Protein AF-A0A4Y2I357-F1 (afdb_monomer_lite)

Structure (mmCIF, N/CA/C/O backbone):
data_AF-A0A4Y2I357-F1
#
_entry.id   AF-A0A4Y2I357-F1
#
loop_
_atom_site.group_PDB
_atom_site.id
_atom_site.type_symbol
_atom_site.label_atom_id
_atom_site.label_alt_id
_atom_site.label_comp_id
_atom_site.label_asym_id
_atom_site.label_entity_id
_atom_site.label_seq_id
_atom_site.pdbx_PDB_ins_code
_atom_site.Cartn_x
_atom_site.Cartn_y
_atom_site.Cartn_z
_atom_site.occupancy
_atom_site.B_iso_or_equiv
_atom_site.auth_seq_id
_atom_site.auth_comp_id
_atom_site.auth_asym_id
_atom_site.auth_atom_id
_atom_site.pdbx_PDB_model_num
ATOM 1 N N . MET A 1 1 ? -18.311 -17.618 21.924 1.00 57.41 1 MET A N 1
ATOM 2 C CA . MET A 1 1 ? -17.123 -17.067 21.234 1.00 57.41 1 MET A CA 1
ATOM 3 C C . MET A 1 1 ? -17.109 -17.427 19.743 1.00 57.41 1 MET A C 1
ATOM 5 O O . MET A 1 1 ? -16.719 -16.584 18.948 1.00 57.41 1 MET A O 1
ATOM 9 N N . ASP A 1 2 ? -17.597 -18.611 19.345 1.00 74.75 2 ASP A N 1
ATOM 10 C CA . ASP A 1 2 ? -17.546 -19.073 17.941 1.00 74.75 2 ASP A CA 1
ATOM 11 C C . ASP A 1 2 ? -18.510 -18.366 16.975 1.00 74.75 2 ASP A C 1
ATOM 13 O O . ASP A 1 2 ? -18.175 -18.173 15.811 1.00 74.75 2 ASP A O 1
ATOM 17 N N . VAL A 1 3 ? -19.682 -17.925 17.447 1.00 81.50 3 VAL A N 1
ATOM 18 C CA . VAL A 1 3 ? -20.711 -17.308 16.584 1.00 81.50 3 VAL A CA 1
ATOM 19 C C . VAL A 1 3 ? -20.264 -15.951 16.032 1.00 81.50 3 VAL A C 1
ATOM 21 O O . VAL A 1 3 ? -20.471 -15.677 14.857 1.00 81.50 3 VAL A O 1
ATOM 24 N N . LEU A 1 4 ? -19.591 -15.128 16.841 1.00 76.50 4 LEU A N 1
ATOM 25 C CA . LEU A 1 4 ? -19.090 -13.827 16.391 1.00 76.50 4 LEU A CA 1
ATOM 26 C C . LEU A 1 4 ? -17.912 -13.973 15.423 1.00 76.50 4 LEU A C 1
ATOM 28 O O . LEU A 1 4 ? -17.895 -13.325 14.386 1.00 76.50 4 LEU A O 1
ATOM 32 N N . LYS A 1 5 ? -16.960 -14.870 15.715 1.00 75.50 5 LYS A N 1
ATOM 33 C CA . LYS A 1 5 ? -15.867 -15.184 14.779 1.00 75.50 5 LYS A CA 1
ATOM 34 C C . LYS A 1 5 ? -16.411 -15.690 13.444 1.00 75.50 5 LYS A C 1
ATOM 36 O O . LYS A 1 5 ? -15.883 -15.341 12.396 1.00 75.50 5 LYS A O 1
ATOM 41 N N . CYS A 1 6 ? -17.480 -16.484 13.488 1.00 82.88 6 CYS A N 1
ATOM 42 C CA . CYS A 1 6 ? -18.196 -16.908 12.294 1.00 82.88 6 CYS A CA 1
ATOM 43 C C . CYS A 1 6 ? -18.822 -15.710 11.564 1.00 82.88 6 CYS A C 1
ATOM 45 O O . CYS A 1 6 ? -18.625 -15.581 10.363 1.00 82.88 6 CYS A O 1
ATOM 47 N N . ALA A 1 7 ? -19.511 -14.810 12.271 1.00 84.56 7 ALA A N 1
ATOM 48 C CA . ALA A 1 7 ? -20.112 -13.618 11.674 1.00 84.56 7 ALA A CA 1
ATOM 49 C C . ALA A 1 7 ? -19.071 -12.720 10.985 1.00 84.56 7 ALA A C 1
ATOM 51 O O . ALA A 1 7 ? -19.265 -12.362 9.830 1.00 84.56 7 ALA A O 1
ATOM 52 N N . VAL A 1 8 ? -17.938 -12.447 11.642 1.00 79.44 8 VAL A N 1
ATOM 53 C CA . VAL A 1 8 ? -16.832 -11.658 11.068 1.00 79.44 8 VAL A CA 1
ATOM 54 C C . VAL A 1 8 ? -16.238 -12.338 9.840 1.00 79.44 8 VAL A C 1
ATOM 56 O O . VAL A 1 8 ? -16.107 -11.709 8.799 1.00 79.44 8 VAL A O 1
ATOM 59 N N . LYS A 1 9 ? -15.947 -13.642 9.921 1.00 78.88 9 LYS A N 1
ATOM 60 C CA . LYS A 1 9 ? -15.378 -14.407 8.802 1.00 78.88 9 LYS A CA 1
ATOM 61 C C . LYS A 1 9 ? -16.285 -14.453 7.563 1.00 78.88 9 LYS A C 1
ATOM 63 O O . LYS A 1 9 ? -15.795 -14.727 6.474 1.00 78.88 9 LYS A O 1
ATOM 68 N N . ASN A 1 10 ? -17.590 -14.261 7.738 1.00 83.56 10 ASN A N 1
ATOM 69 C CA . ASN A 1 10 ? -18.573 -14.291 6.655 1.00 83.56 10 ASN A CA 1
ATOM 70 C C . ASN A 1 10 ? -19.114 -12.891 6.303 1.00 83.56 10 ASN A C 1
ATOM 72 O O . ASN A 1 10 ? -20.152 -12.820 5.654 1.00 83.56 10 ASN A O 1
ATOM 76 N N . GLY A 1 11 ? -18.491 -11.798 6.766 1.00 81.75 11 GLY A N 1
ATOM 77 C CA . GLY A 1 11 ? -18.932 -10.440 6.415 1.00 81.75 11 GLY A CA 1
ATOM 78 C C . GLY A 1 11 ? -20.306 -10.040 6.977 1.00 81.75 11 GLY A C 1
ATOM 79 O O . GLY A 1 11 ? -20.988 -9.187 6.430 1.00 81.75 11 GLY A O 1
ATOM 80 N N . LEU A 1 12 ? -20.780 -10.645 8.072 1.00 88.44 12 LEU A N 1
ATOM 81 C CA . LEU A 1 12 ? -22.138 -10.401 8.585 1.00 88.44 12 LEU A CA 1
ATOM 82 C C . LEU A 1 12 ? -22.202 -9.204 9.553 1.00 88.44 12 LEU A C 1
ATOM 84 O O . LEU A 1 12 ? -22.361 -9.394 10.763 1.00 88.44 12 LEU A O 1
ATOM 88 N N . LEU A 1 13 ? -22.121 -7.973 9.036 1.00 86.62 13 LEU A N 1
ATOM 89 C CA . LEU A 1 13 ? -22.053 -6.740 9.841 1.00 86.62 13 LEU A CA 1
ATOM 90 C C . LEU A 1 13 ? -23.193 -6.599 10.862 1.00 86.62 13 LEU A C 1
ATOM 92 O O . LEU A 1 13 ? -22.951 -6.351 12.043 1.00 86.62 13 LEU A O 1
ATOM 96 N N . GLU A 1 14 ? -24.442 -6.795 10.443 1.00 89.31 14 GLU A N 1
ATOM 97 C CA . GLU A 1 14 ? -25.597 -6.650 11.341 1.00 89.31 14 GLU A CA 1
ATOM 98 C C . GLU A 1 14 ? -25.600 -7.698 12.462 1.00 89.31 14 GLU A C 1
ATOM 100 O O . GLU A 1 14 ? -25.970 -7.408 13.603 1.00 89.31 14 GLU A O 1
ATOM 105 N N . ALA A 1 15 ? -25.107 -8.908 12.177 1.00 89.50 15 ALA A N 1
ATOM 106 C CA . ALA A 1 15 ? -24.927 -9.928 13.202 1.00 89.50 15 ALA A CA 1
ATOM 107 C C . ALA A 1 15 ? -23.822 -9.530 14.191 1.00 89.50 15 ALA A C 1
ATOM 109 O O . ALA A 1 15 ? -23.984 -9.732 15.393 1.00 89.50 15 ALA A O 1
ATOM 110 N N . VAL A 1 16 ? -22.728 -8.929 13.710 1.00 87.56 16 VAL A N 1
ATOM 111 C CA . VAL A 1 16 ? -21.645 -8.407 14.559 1.00 87.56 16 VAL A CA 1
ATOM 112 C C . VAL A 1 16 ? -22.162 -7.308 15.494 1.00 87.56 16 VAL A C 1
ATOM 114 O O . VAL A 1 16 ? -21.942 -7.400 16.703 1.00 87.56 16 VAL A O 1
ATOM 117 N N . LYS A 1 17 ? -22.910 -6.326 14.973 1.00 89.38 17 LYS A N 1
ATOM 118 C CA . LYS A 1 17 ? -23.535 -5.250 15.766 1.00 89.38 17 LYS A CA 1
ATOM 119 C C . LYS A 1 17 ? -24.453 -5.800 16.854 1.00 89.38 17 LYS A C 1
ATOM 121 O O . LYS A 1 17 ? -24.318 -5.446 18.027 1.00 89.38 17 LYS A O 1
ATOM 126 N N . TYR A 1 18 ? -25.363 -6.700 16.478 1.00 89.94 18 TYR A N 1
ATOM 127 C CA . TYR A 1 18 ? -26.273 -7.340 17.423 1.00 89.94 18 TYR A CA 1
ATOM 128 C C . TYR A 1 18 ? -25.516 -8.087 18.526 1.00 89.94 18 TYR A C 1
ATOM 130 O O . TYR A 1 18 ? -25.785 -7.881 19.708 1.00 89.94 18 TYR A O 1
ATOM 138 N N . LEU A 1 19 ? -24.542 -8.923 18.149 1.00 87.31 19 LEU A N 1
ATOM 139 C CA . LEU A 1 19 ? -23.777 -9.732 19.093 1.00 87.31 19 LEU A CA 1
ATOM 140 C C . LEU A 1 19 ? -22.975 -8.869 20.072 1.00 87.31 19 LEU A C 1
ATOM 142 O O . LEU A 1 19 ? -23.002 -9.165 21.262 1.00 87.31 19 LEU A O 1
ATOM 146 N N . LEU A 1 20 ? -22.327 -7.794 19.609 1.00 84.06 20 LEU A N 1
ATOM 147 C CA . LEU A 1 20 ? -21.596 -6.875 20.490 1.00 84.06 20 LEU A CA 1
ATOM 148 C C . LEU A 1 20 ? -22.527 -6.122 21.455 1.00 84.06 20 LEU A C 1
ATOM 150 O O . LEU A 1 20 ? -22.149 -5.885 22.601 1.00 84.06 20 LEU A O 1
ATOM 154 N N . THR A 1 21 ? -23.761 -5.819 21.037 1.00 86.19 21 THR A N 1
ATOM 155 C CA . THR A 1 21 ? -24.761 -5.127 21.873 1.00 86.19 21 THR A CA 1
ATOM 156 C C . THR A 1 21 ? -25.278 -5.997 23.025 1.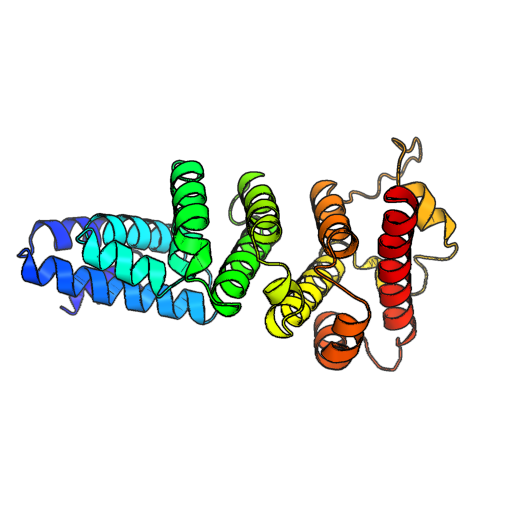00 86.19 21 THR A C 1
ATOM 158 O O . THR A 1 21 ? -25.597 -5.487 24.096 1.00 86.19 21 THR A O 1
ATOM 161 N N . VAL A 1 22 ? -25.388 -7.314 22.821 1.00 87.69 22 VAL A N 1
ATOM 162 C CA . VAL A 1 22 ? -25.966 -8.241 23.818 1.00 87.69 22 VAL A CA 1
ATOM 163 C C . VAL A 1 22 ? -24.924 -8.914 24.720 1.00 87.69 22 VAL A C 1
ATOM 165 O O . VAL A 1 22 ? -25.288 -9.679 25.615 1.00 87.69 22 VAL A O 1
ATOM 168 N N . THR A 1 23 ? -23.632 -8.663 24.497 1.00 84.38 23 THR A N 1
ATOM 169 C CA . THR A 1 23 ? -22.530 -9.213 25.305 1.00 84.38 23 THR A CA 1
ATOM 170 C C . THR A 1 23 ? -22.122 -8.302 26.462 1.00 84.38 23 THR A C 1
ATOM 172 O O . THR A 1 23 ? -22.345 -7.098 26.427 1.00 84.38 23 THR A O 1
ATOM 175 N N . THR A 1 24 ? -21.495 -8.871 27.500 1.00 84.25 24 THR A N 1
ATOM 176 C CA . THR A 1 24 ? -20.915 -8.080 28.599 1.00 84.25 24 THR A CA 1
ATOM 177 C C . THR A 1 24 ? -19.681 -7.302 28.143 1.00 84.25 24 THR A C 1
ATOM 179 O O . THR A 1 24 ? -19.003 -7.726 27.211 1.00 84.25 24 THR A O 1
ATOM 182 N N . GLU A 1 25 ? -19.340 -6.219 28.843 1.00 80.62 25 GLU A N 1
ATOM 183 C CA . GLU A 1 25 ? -18.217 -5.336 28.490 1.00 80.62 25 GLU A CA 1
ATOM 184 C C . GLU A 1 25 ? -16.871 -6.078 28.367 1.00 80.62 25 GLU A C 1
ATOM 186 O O . GLU A 1 25 ? -16.195 -5.992 27.345 1.00 80.62 25 GLU A O 1
ATOM 191 N N . ASP A 1 26 ? -16.520 -6.917 29.348 1.00 78.31 26 ASP A N 1
ATOM 192 C CA . ASP A 1 26 ? -15.294 -7.734 29.293 1.00 78.31 26 ASP A CA 1
ATOM 193 C C . ASP A 1 26 ? -15.278 -8.683 28.087 1.00 78.31 26 ASP A C 1
ATOM 195 O O . ASP A 1 26 ? -14.238 -8.961 27.480 1.00 78.31 26 ASP A O 1
ATOM 199 N N . THR A 1 27 ? -16.450 -9.203 27.731 1.00 79.19 27 THR A N 1
ATOM 200 C CA . THR A 1 27 ? -16.609 -10.093 26.585 1.00 79.19 27 THR A CA 1
ATOM 201 C C . THR A 1 27 ? -16.453 -9.307 25.287 1.00 79.19 27 THR A C 1
ATOM 203 O O . THR A 1 27 ? -15.763 -9.772 24.384 1.00 79.19 27 THR A O 1
ATOM 206 N N . LYS A 1 28 ? -17.034 -8.107 25.224 1.00 78.69 28 LYS A N 1
ATOM 207 C CA . LYS A 1 28 ? -16.984 -7.179 24.096 1.00 78.69 28 LYS A CA 1
ATOM 208 C C . LYS A 1 28 ? -15.546 -6.790 23.756 1.00 78.69 28 LYS A C 1
ATOM 210 O O . LYS A 1 28 ? -15.151 -6.931 22.604 1.00 78.69 28 LYS A O 1
ATOM 215 N N . ILE A 1 29 ? -14.736 -6.428 24.754 1.00 76.81 29 ILE A N 1
ATOM 216 C CA . ILE A 1 29 ? -13.318 -6.072 24.566 1.00 76.81 29 ILE A CA 1
ATOM 217 C C . ILE A 1 29 ? -12.527 -7.256 23.993 1.00 76.81 29 ILE A C 1
ATOM 219 O O . ILE A 1 29 ? -11.873 -7.133 22.959 1.00 76.81 29 ILE A O 1
ATOM 223 N N . ASN A 1 30 ? -12.619 -8.431 24.624 1.00 77.56 30 ASN A N 1
ATOM 224 C CA . ASN A 1 30 ? -11.895 -9.624 24.168 1.00 77.56 30 ASN A CA 1
ATOM 225 C C . ASN A 1 30 ? -12.331 -10.072 22.765 1.00 77.56 30 ASN A C 1
ATOM 227 O O . ASN A 1 30 ? -11.528 -10.556 21.963 1.00 77.56 30 ASN A O 1
ATOM 231 N N . MET A 1 31 ? -13.621 -9.926 22.474 1.00 76.94 31 MET A N 1
ATOM 232 C CA . MET A 1 31 ? -14.194 -10.224 21.172 1.00 76.94 31 MET A CA 1
ATOM 233 C C . MET A 1 31 ? -13.701 -9.257 20.106 1.00 76.94 31 MET A C 1
ATOM 235 O O . MET A 1 31 ? -13.255 -9.718 19.056 1.00 76.94 31 MET A O 1
ATOM 239 N N . ALA A 1 32 ? -13.736 -7.957 20.388 1.00 76.44 32 ALA A N 1
ATOM 240 C CA . ALA A 1 32 ? -13.276 -6.933 19.472 1.00 76.44 32 ALA A CA 1
ATOM 241 C C . ALA A 1 32 ? -11.807 -7.163 19.101 1.00 76.44 32 ALA A C 1
ATOM 243 O O . ALA A 1 32 ? -11.491 -7.262 17.915 1.00 76.44 32 ALA A O 1
ATOM 244 N N . SER A 1 33 ? -10.935 -7.381 20.095 1.00 77.94 33 SER A N 1
ATOM 245 C CA . SER A 1 33 ? -9.507 -7.643 19.863 1.00 77.94 33 SER A CA 1
ATOM 246 C C . SER A 1 33 ? -9.289 -8.867 18.977 1.00 77.94 33 SER A C 1
ATOM 248 O O . SER A 1 33 ? -8.563 -8.804 17.991 1.00 77.94 33 SER A O 1
ATOM 250 N N . SER A 1 34 ? -9.985 -9.975 19.255 1.00 78.69 34 SER A N 1
ATOM 251 C CA . SER A 1 34 ? -9.824 -11.195 18.459 1.00 78.69 34 SER A CA 1
ATOM 252 C C . SER A 1 34 ? -10.350 -11.077 17.024 1.00 78.69 34 SER A C 1
ATOM 254 O O . SER A 1 34 ? -9.884 -11.833 16.167 1.00 78.69 34 SER A O 1
ATOM 256 N N . CYS A 1 35 ? -11.356 -10.237 16.771 1.00 78.38 35 CYS A N 1
ATOM 257 C CA . CYS A 1 35 ? -11.883 -10.008 15.424 1.00 78.38 35 CYS A CA 1
ATOM 258 C C . CYS A 1 35 ? -10.927 -9.125 14.622 1.00 78.38 35 CYS A C 1
ATOM 260 O O . CYS A 1 35 ? -10.600 -9.449 13.482 1.00 78.38 35 CYS A O 1
ATOM 262 N N . ILE A 1 36 ? -10.415 -8.077 15.265 1.00 77.69 36 ILE A N 1
ATOM 263 C CA . ILE A 1 36 ? -9.400 -7.192 14.708 1.00 77.69 36 ILE A CA 1
ATOM 264 C C . ILE A 1 36 ? -8.129 -7.960 14.343 1.00 77.69 36 ILE A C 1
ATOM 266 O O . ILE A 1 36 ? -7.687 -7.857 13.206 1.00 77.69 36 ILE A O 1
ATOM 270 N N . ASP A 1 37 ? -7.612 -8.829 15.215 1.00 77.12 37 ASP A N 1
ATOM 271 C CA . ASP A 1 37 ? -6.430 -9.652 14.911 1.00 77.12 37 ASP A CA 1
ATOM 272 C C . ASP A 1 37 ? -6.601 -10.524 13.652 1.00 77.12 37 ASP A C 1
ATOM 274 O O . ASP A 1 37 ? -5.644 -10.756 12.910 1.00 77.12 37 ASP A O 1
ATOM 278 N N . GLN A 1 38 ? -7.812 -11.029 13.387 1.00 76.19 38 GLN A N 1
ATOM 279 C CA . GLN A 1 38 ? -8.078 -11.847 12.197 1.00 76.19 38 GLN A CA 1
ATOM 280 C C . GLN A 1 38 ? -8.082 -11.015 10.918 1.00 76.19 38 GLN A C 1
ATOM 282 O O . GLN A 1 38 ? -7.462 -11.413 9.932 1.00 76.19 38 GLN A O 1
ATOM 287 N N . LEU A 1 39 ? -8.760 -9.868 10.943 1.00 74.62 39 LEU A N 1
ATOM 288 C CA . LEU A 1 39 ? -8.818 -8.942 9.811 1.00 74.62 39 LEU A CA 1
ATOM 289 C C . LEU A 1 39 ? -7.426 -8.372 9.516 1.00 74.62 39 LEU A C 1
ATOM 291 O O . LEU A 1 39 ? -6.992 -8.317 8.369 1.00 74.62 39 LEU A O 1
ATOM 295 N N . LEU A 1 40 ? -6.668 -8.067 10.566 1.00 72.25 40 LEU A N 1
ATOM 296 C CA . LEU A 1 40 ? -5.279 -7.646 10.476 1.00 72.25 40 LEU A CA 1
ATOM 297 C C . LEU A 1 40 ? -4.367 -8.699 9.877 1.00 72.25 40 LEU A C 1
ATOM 299 O O . LEU A 1 40 ? -3.520 -8.363 9.056 1.00 72.25 40 LEU A O 1
ATOM 303 N N . ARG A 1 41 ? -4.532 -9.970 10.255 1.00 74.69 41 ARG A N 1
ATOM 304 C CA . ARG A 1 41 ? -3.750 -11.051 9.657 1.00 74.69 41 ARG A CA 1
ATOM 305 C C . ARG A 1 41 ? -3.957 -11.107 8.143 1.00 74.69 41 ARG A C 1
ATOM 307 O O . ARG A 1 41 ? -2.960 -11.168 7.433 1.00 74.69 41 ARG A O 1
ATOM 314 N N . LYS A 1 42 ? -5.205 -11.022 7.665 1.00 70.94 42 LYS A N 1
ATOM 315 C CA . LYS A 1 42 ? -5.508 -10.973 6.223 1.00 70.94 42 LYS A CA 1
ATOM 316 C C . LYS A 1 42 ? -4.774 -9.819 5.533 1.00 70.94 42 LYS A C 1
ATOM 318 O O . LYS A 1 42 ? -4.076 -10.025 4.545 1.00 70.94 42 LYS A O 1
ATOM 323 N N . LEU A 1 43 ? -4.848 -8.620 6.109 1.00 67.69 43 LEU A N 1
ATOM 324 C CA . LEU A 1 43 ? -4.178 -7.441 5.556 1.00 67.69 43 LEU A CA 1
ATOM 325 C C . LEU A 1 43 ? -2.647 -7.561 5.581 1.00 67.69 43 LEU A C 1
ATOM 327 O O . LEU A 1 43 ? -1.978 -7.187 4.622 1.00 67.69 43 LEU A O 1
ATOM 331 N N . CYS A 1 44 ? -2.071 -8.104 6.657 1.00 63.16 44 CYS A N 1
ATOM 332 C CA . CYS A 1 44 ? -0.633 -8.366 6.753 1.00 63.16 44 CYS A CA 1
ATOM 333 C C . CYS A 1 44 ? -0.159 -9.431 5.753 1.00 63.16 44 CYS A C 1
ATOM 335 O O . CYS A 1 44 ? 1.002 -9.406 5.345 1.00 63.16 44 CYS A O 1
ATOM 337 N N . GLU A 1 45 ? -1.036 -10.352 5.357 1.00 66.56 45 GLU A N 1
ATOM 338 C CA . GLU A 1 45 ? -0.796 -11.346 4.304 1.00 66.56 45 GLU A CA 1
ATOM 339 C C . GLU A 1 45 ? -0.983 -10.761 2.888 1.00 66.56 45 GLU A C 1
ATOM 341 O O . GLU A 1 45 ? -0.694 -11.434 1.899 1.00 66.56 45 GLU A O 1
ATOM 346 N N . GLY A 1 46 ? -1.369 -9.483 2.784 1.00 55.28 46 GLY A N 1
ATOM 347 C CA . GLY A 1 46 ? -1.542 -8.759 1.525 1.00 55.28 46 GLY A CA 1
ATOM 348 C C . GLY A 1 46 ? -2.909 -8.965 0.870 1.00 55.28 46 GLY A C 1
ATOM 349 O O . GLY A 1 46 ? -3.067 -8.634 -0.305 1.00 55.28 46 GLY A O 1
ATOM 350 N N . GLU A 1 47 ? -3.882 -9.518 1.598 1.00 65.12 47 GLU A N 1
ATOM 351 C CA . GLU A 1 47 ? -5.263 -9.652 1.131 1.00 65.12 47 GLU A CA 1
ATOM 352 C C . GLU A 1 47 ? -6.031 -8.335 1.310 1.00 65.12 47 GLU A C 1
ATOM 354 O O . GLU A 1 47 ? -5.859 -7.632 2.307 1.00 65.12 47 GLU A O 1
ATOM 359 N N . PHE A 1 48 ? -6.910 -8.013 0.357 1.00 66.50 48 PHE A N 1
ATOM 360 C CA . PHE A 1 48 ? -7.893 -6.940 0.521 1.00 66.50 48 PHE A CA 1
ATOM 361 C C . PHE A 1 48 ? -9.115 -7.482 1.252 1.00 66.50 48 PHE A C 1
ATOM 363 O O . PHE A 1 48 ? -9.563 -8.594 0.972 1.00 66.50 48 PHE A O 1
ATOM 370 N N . LEU A 1 49 ? -9.654 -6.682 2.167 1.00 70.75 49 LEU A N 1
ATOM 371 C CA . LEU A 1 49 ? -10.925 -6.971 2.816 1.00 70.75 49 LEU A CA 1
ATOM 372 C C . LEU A 1 49 ? -12.079 -6.597 1.884 1.00 70.75 49 LEU A C 1
ATOM 374 O O . LEU A 1 49 ? -12.020 -5.570 1.198 1.00 70.75 49 LEU A O 1
ATOM 378 N N . GLU A 1 50 ? -13.124 -7.421 1.876 1.00 73.38 50 GLU A N 1
ATOM 379 C CA . GLU A 1 50 ? -14.389 -7.090 1.211 1.00 73.38 50 GLU A CA 1
ATOM 380 C C . GLU A 1 50 ? -15.066 -5.887 1.900 1.00 73.38 50 GLU A C 1
ATOM 382 O O . GLU A 1 50 ? -14.742 -5.559 3.040 1.00 73.38 50 GLU A O 1
ATOM 387 N N . GLU A 1 51 ? -15.995 -5.200 1.225 1.00 72.50 51 GLU A N 1
ATOM 388 C CA . GLU A 1 51 ? -16.683 -4.003 1.756 1.00 72.50 51 GLU A CA 1
ATOM 389 C C . GLU A 1 51 ? -17.277 -4.255 3.154 1.00 72.50 51 GLU A C 1
ATOM 391 O O . GLU A 1 51 ? -16.918 -3.570 4.109 1.00 72.50 51 GLU A O 1
ATOM 396 N N . ASP A 1 52 ? -18.042 -5.338 3.314 1.00 76.00 52 ASP A N 1
ATOM 397 C CA . ASP A 1 52 ? -18.619 -5.729 4.605 1.00 76.00 52 ASP A CA 1
ATOM 398 C C . ASP A 1 52 ? -17.552 -6.034 5.677 1.00 76.00 52 ASP A C 1
ATOM 400 O O . ASP A 1 52 ? -17.755 -5.789 6.868 1.00 76.00 52 ASP A O 1
ATOM 404 N N . GLU A 1 53 ? -16.395 -6.574 5.283 1.00 77.38 53 GLU A N 1
ATOM 405 C CA . GLU A 1 53 ? -15.283 -6.839 6.201 1.00 77.38 53 GLU A CA 1
ATOM 406 C C . GLU A 1 53 ? -14.587 -5.541 6.637 1.00 77.38 53 GLU A C 1
ATOM 408 O O . GLU A 1 53 ? -14.172 -5.436 7.796 1.00 77.38 53 GLU A O 1
ATOM 413 N N . ASN A 1 54 ? -14.494 -4.544 5.748 1.00 74.38 54 ASN A N 1
ATOM 414 C CA . ASN A 1 54 ? -14.012 -3.204 6.087 1.00 74.38 54 ASN A CA 1
ATOM 415 C C . ASN A 1 54 ? -14.957 -2.525 7.089 1.00 74.38 54 ASN A C 1
ATOM 417 O O . ASN A 1 54 ? -14.493 -2.021 8.115 1.00 74.38 54 ASN A O 1
ATOM 421 N N . ASP A 1 55 ? -16.270 -2.593 6.856 1.00 77.69 55 ASP A N 1
ATOM 422 C CA . ASP A 1 55 ? -17.293 -2.028 7.744 1.00 77.69 55 ASP A CA 1
ATOM 423 C C . ASP A 1 55 ? -17.275 -2.680 9.127 1.00 77.69 55 ASP A C 1
ATOM 425 O O . ASP A 1 55 ? -17.374 -2.007 10.159 1.00 77.69 55 ASP A O 1
ATOM 429 N N . ILE A 1 56 ? -17.107 -4.005 9.168 1.00 81.25 56 ILE A N 1
ATOM 430 C CA . ILE A 1 56 ? -16.933 -4.752 10.414 1.00 81.25 56 ILE A CA 1
ATOM 431 C C . ILE A 1 56 ? -15.659 -4.308 11.121 1.00 81.25 56 ILE A C 1
ATOM 433 O O . ILE A 1 56 ? -15.692 -4.084 12.330 1.00 81.25 56 ILE A O 1
ATOM 437 N N . CYS A 1 57 ? -14.544 -4.175 10.401 1.00 78.12 57 CYS A N 1
ATOM 438 C CA . CYS A 1 57 ? -13.288 -3.749 11.000 1.00 78.12 57 CYS A CA 1
ATOM 439 C C . CYS A 1 57 ? -13.409 -2.355 11.621 1.00 78.12 57 CYS A C 1
ATOM 441 O O . CYS A 1 57 ? -12.972 -2.147 12.753 1.00 78.12 57 CYS A O 1
ATOM 443 N N . TYR A 1 58 ? -14.043 -1.428 10.900 1.00 77.69 58 TYR A N 1
ATOM 444 C CA . TYR A 1 58 ? -14.313 -0.075 11.365 1.00 77.69 58 TYR A CA 1
ATOM 445 C C . TYR A 1 58 ? -15.192 -0.096 12.618 1.00 77.69 58 TYR A C 1
ATOM 447 O O . TYR A 1 58 ? -14.805 0.435 13.658 1.00 77.69 58 TYR A O 1
ATOM 455 N N . PHE A 1 59 ? -16.345 -0.766 12.554 1.00 82.19 59 PHE A N 1
ATOM 456 C CA . PHE A 1 59 ? -17.267 -0.864 13.683 1.00 82.19 59 PHE A CA 1
ATOM 457 C C . PHE A 1 59 ? -16.582 -1.454 14.920 1.00 82.19 59 PHE A C 1
ATOM 459 O O . PHE A 1 59 ? -16.616 -0.863 15.994 1.00 82.19 59 PHE A O 1
ATOM 466 N N . VAL A 1 60 ? -15.904 -2.593 14.765 1.00 81.81 60 VAL A N 1
ATOM 467 C CA . VAL A 1 60 ? -15.245 -3.278 15.879 1.00 81.81 60 VAL A CA 1
ATOM 468 C C . VAL A 1 60 ? -14.129 -2.426 16.484 1.00 81.81 60 VAL A C 1
ATOM 470 O O . VAL A 1 60 ? -13.993 -2.421 17.705 1.00 81.81 60 VAL A O 1
ATOM 473 N N . PHE A 1 61 ? -13.356 -1.699 15.671 1.00 79.19 61 PHE A N 1
ATOM 474 C CA . PHE A 1 61 ? -12.305 -0.804 16.159 1.00 79.19 61 P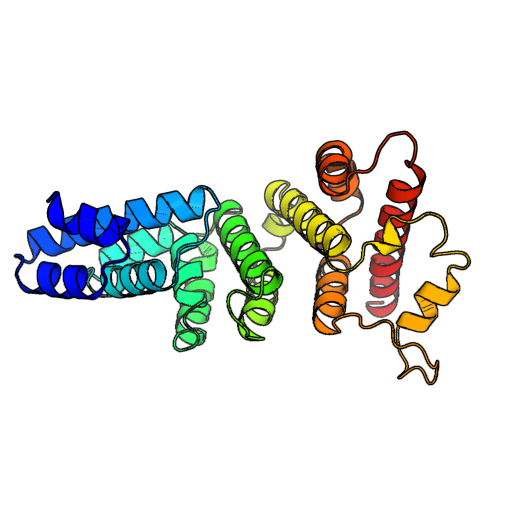HE A CA 1
ATOM 475 C C . PHE A 1 61 ? -12.875 0.296 17.064 1.00 79.19 61 PHE A C 1
ATOM 477 O O . PHE A 1 61 ? -12.378 0.489 18.170 1.00 79.19 61 PHE A O 1
ATOM 484 N N . PHE A 1 62 ? -13.955 0.965 16.653 1.00 79.06 62 PHE A N 1
ATOM 485 C CA . PHE A 1 62 ? -14.555 2.043 17.450 1.00 79.06 62 PHE A CA 1
ATOM 486 C C . PHE A 1 62 ? -15.299 1.562 18.702 1.00 79.06 62 PHE A C 1
ATOM 488 O O . PHE A 1 62 ? -15.478 2.334 19.639 1.00 79.06 62 PHE A O 1
ATOM 495 N N . GLU A 1 63 ? -15.682 0.287 18.759 1.00 81.56 63 GLU A N 1
ATOM 496 C CA . GLU A 1 63 ? -16.270 -0.326 19.954 1.00 81.56 63 GLU A CA 1
ATOM 497 C C . GLU A 1 63 ? -15.222 -0.739 21.010 1.00 81.56 63 GLU A C 1
ATOM 499 O O . GLU A 1 63 ? -15.590 -1.165 22.108 1.00 81.56 63 GLU A O 1
ATOM 504 N N . MET A 1 64 ? -13.923 -0.636 20.702 1.00 79.06 64 MET A N 1
ATOM 505 C CA . MET A 1 64 ? -12.827 -0.865 21.652 1.00 79.06 64 MET A CA 1
ATOM 506 C C . MET A 1 64 ? -12.586 0.343 22.560 1.00 79.06 64 MET A C 1
ATOM 508 O O . MET A 1 64 ? -12.934 1.470 22.226 1.00 79.06 64 MET A O 1
ATOM 512 N N . THR A 1 65 ? -11.899 0.121 23.683 1.00 80.25 65 THR A N 1
ATOM 513 C CA . THR A 1 65 ? -11.411 1.215 24.535 1.00 80.25 65 THR A CA 1
ATOM 514 C C . THR A 1 65 ? -10.275 1.983 23.860 1.00 80.25 65 THR A C 1
ATOM 516 O O . THR A 1 65 ? -9.488 1.390 23.121 1.00 80.25 65 THR A O 1
ATOM 519 N N . ASP A 1 66 ? -10.122 3.268 24.191 1.00 78.38 66 ASP A N 1
ATOM 520 C CA . ASP A 1 66 ? -9.067 4.143 23.650 1.00 78.38 66 ASP A CA 1
ATOM 521 C C . ASP A 1 66 ? -7.666 3.517 23.747 1.00 78.38 66 ASP A C 1
ATOM 523 O O . ASP A 1 66 ? -6.882 3.565 22.803 1.00 78.38 66 ASP A O 1
ATOM 527 N N . TYR A 1 67 ? -7.370 2.853 24.869 1.00 78.12 67 TYR A N 1
ATOM 528 C CA . TYR A 1 67 ? -6.099 2.158 25.078 1.00 78.12 67 TYR A CA 1
ATOM 529 C C . TYR A 1 67 ? -5.881 1.006 24.085 1.00 78.12 67 TYR A C 1
ATOM 531 O O . TYR A 1 67 ? -4.785 0.837 23.550 1.00 78.12 67 TYR A O 1
ATOM 539 N N . ILE A 1 68 ? -6.914 0.199 23.827 1.00 74.31 68 ILE A N 1
ATOM 540 C CA . ILE A 1 68 ? -6.819 -0.923 22.888 1.00 74.31 68 ILE A CA 1
ATOM 541 C C . ILE A 1 68 ? -6.784 -0.409 21.451 1.00 74.31 68 ILE A C 1
ATOM 543 O O . ILE A 1 68 ? -5.963 -0.891 20.676 1.00 74.31 68 ILE A O 1
ATOM 547 N N . GLN A 1 69 ? -7.592 0.600 21.111 1.00 75.50 69 GLN A N 1
ATOM 548 C CA . GLN A 1 69 ? -7.516 1.283 19.817 1.00 75.50 69 GLN A CA 1
ATOM 549 C C . GLN A 1 69 ? -6.105 1.808 19.561 1.00 75.50 69 GLN A C 1
ATOM 551 O O . GLN A 1 69 ? -5.538 1.587 18.493 1.00 75.50 69 GLN A O 1
ATOM 556 N N . GLU A 1 70 ? -5.499 2.451 20.561 1.00 72.50 70 GLU A N 1
ATOM 557 C CA . GLU A 1 70 ? -4.133 2.941 20.478 1.00 72.50 70 GLU A CA 1
ATOM 558 C C . GLU A 1 70 ? -3.138 1.805 20.233 1.00 72.50 70 GLU A C 1
ATOM 560 O O . GLU A 1 70 ? -2.300 1.926 19.337 1.00 72.50 70 GLU A O 1
ATOM 565 N N . LEU A 1 71 ? -3.237 0.713 20.992 1.00 70.50 71 LEU A N 1
ATOM 566 C CA . LEU A 1 71 ? -2.337 -0.433 20.895 1.00 70.50 71 LEU A CA 1
ATOM 567 C C . LEU A 1 71 ? -2.451 -1.122 19.533 1.00 70.50 71 LEU A C 1
ATOM 569 O O . LEU A 1 71 ? -1.436 -1.430 18.912 1.00 70.50 71 LEU A O 1
ATOM 573 N N . VAL A 1 72 ? -3.675 -1.306 19.049 1.00 69.00 72 VAL A N 1
ATOM 574 C CA . VAL A 1 72 ? -3.993 -1.883 17.743 1.00 69.00 72 VAL A CA 1
ATOM 575 C C . VAL A 1 72 ? -3.480 -0.990 16.613 1.00 69.00 72 VAL A C 1
ATOM 577 O O . VAL A 1 72 ? -2.774 -1.470 15.730 1.00 69.00 72 VAL A O 1
ATOM 580 N N . PHE A 1 73 ? -3.754 0.314 16.664 1.00 68.00 73 PHE A N 1
ATOM 581 C CA . PHE A 1 73 ? -3.279 1.269 15.662 1.00 68.00 73 PHE A CA 1
ATOM 582 C C . PHE A 1 73 ? -1.745 1.339 15.630 1.00 68.00 73 PHE A C 1
ATOM 584 O O . PHE A 1 73 ? -1.142 1.384 14.561 1.00 68.00 73 PHE A O 1
ATOM 591 N N . ASN A 1 74 ? -1.098 1.298 16.798 1.00 62.53 74 ASN A N 1
ATOM 592 C CA . ASN A 1 74 ? 0.362 1.304 16.908 1.00 62.53 74 ASN A CA 1
ATOM 593 C C . ASN A 1 74 ? 1.006 -0.015 16.471 1.00 62.53 74 ASN A C 1
ATOM 595 O O . ASN A 1 74 ? 2.149 -0.009 16.023 1.00 62.53 74 ASN A O 1
ATOM 599 N N . SER A 1 75 ? 0.304 -1.137 16.628 1.00 61.19 75 SER A N 1
ATOM 600 C CA . SER A 1 75 ? 0.827 -2.464 16.289 1.00 61.19 75 SER A CA 1
ATOM 601 C C . SER A 1 75 ? 0.560 -2.843 14.834 1.00 61.19 75 SER A C 1
ATOM 603 O O . SER A 1 75 ? 1.261 -3.696 14.291 1.00 61.19 75 SER A O 1
ATOM 605 N N . PHE A 1 76 ? -0.435 -2.220 14.194 1.00 63.44 76 PHE A N 1
ATOM 606 C CA . PHE A 1 76 ? -0.889 -2.616 12.872 1.00 63.44 76 PHE A CA 1
ATOM 607 C C . PHE A 1 76 ? -1.222 -1.425 11.971 1.00 63.44 76 PHE A C 1
ATOM 609 O O . PHE A 1 76 ? -2.335 -0.900 11.937 1.00 63.44 76 PHE A O 1
ATOM 616 N N . SER A 1 77 ? -0.260 -1.088 11.119 1.00 57.41 77 SER A N 1
ATOM 617 C CA . SER A 1 77 ? -0.388 -0.109 10.033 1.00 57.41 77 SER A CA 1
ATOM 618 C C . SER A 1 77 ? -1.532 -0.396 9.050 1.00 57.41 77 SER A C 1
ATOM 620 O O . SER A 1 77 ? -2.015 0.512 8.380 1.00 57.41 77 SER A O 1
ATOM 622 N N . ALA A 1 78 ? -2.002 -1.640 8.982 1.00 56.25 78 ALA A N 1
ATOM 623 C CA . ALA A 1 78 ? -3.138 -2.037 8.163 1.00 56.25 78 ALA A CA 1
ATOM 624 C C . ALA A 1 78 ? -4.482 -1.475 8.666 1.00 56.25 78 ALA A C 1
ATOM 626 O O . ALA A 1 78 ? -5.374 -1.233 7.858 1.00 56.25 78 ALA A O 1
ATOM 627 N N . ILE A 1 79 ? -4.616 -1.201 9.970 1.00 58.94 79 ILE A N 1
ATOM 628 C CA . ILE A 1 79 ? -5.800 -0.519 10.515 1.00 58.94 79 ILE A CA 1
ATOM 629 C C . ILE A 1 79 ? -5.777 0.969 10.238 1.00 58.94 79 ILE A C 1
ATOM 631 O O . ILE A 1 79 ? -6.818 1.531 9.914 1.00 58.94 79 ILE A O 1
ATOM 635 N N . ALA A 1 80 ? -4.596 1.592 10.275 1.00 56.22 80 ALA A N 1
ATOM 636 C CA . ALA A 1 80 ? -4.453 2.939 9.742 1.00 56.22 80 ALA A CA 1
ATOM 637 C C . ALA A 1 80 ? -4.926 2.961 8.281 1.00 56.22 80 ALA A C 1
ATOM 639 O O . ALA A 1 80 ? -5.730 3.807 7.922 1.00 56.22 80 ALA A O 1
ATOM 640 N N . HIS A 1 81 ? -4.547 1.962 7.478 1.00 56.88 81 HIS A N 1
ATOM 641 C CA . HIS A 1 81 ? -4.999 1.851 6.090 1.00 56.88 81 HIS A CA 1
ATOM 642 C C . HIS A 1 81 ? -6.506 1.624 5.905 1.00 56.88 81 HIS A C 1
ATOM 644 O O . HIS A 1 81 ? -7.123 2.235 5.044 1.00 56.88 81 HIS A O 1
ATOM 650 N N . LEU A 1 82 ? -7.125 0.783 6.722 1.00 61.28 82 LEU A N 1
ATOM 651 C CA . LEU A 1 82 ? -8.579 0.599 6.746 1.00 61.28 82 LEU A CA 1
ATOM 652 C C . LEU A 1 82 ? -9.335 1.885 7.083 1.00 61.28 82 LEU A C 1
ATOM 654 O O . LEU A 1 82 ? -10.305 2.231 6.415 1.00 61.28 82 LEU A O 1
ATOM 658 N N . LEU A 1 83 ? -8.868 2.607 8.105 1.00 57.09 83 LEU A N 1
ATOM 659 C CA . LEU A 1 83 ? -9.424 3.904 8.487 1.00 57.09 83 LEU A CA 1
ATOM 660 C C . LEU A 1 83 ? -9.240 4.942 7.369 1.00 57.09 83 LEU A C 1
ATOM 662 O O . LEU A 1 83 ? -10.076 5.825 7.219 1.00 57.09 83 LEU A O 1
ATOM 666 N N . LEU A 1 84 ? -8.180 4.809 6.565 1.00 54.62 84 LEU A N 1
ATOM 667 C CA . LEU A 1 84 ? -7.883 5.669 5.418 1.00 54.62 84 LEU A CA 1
ATOM 668 C C . LEU A 1 84 ? -8.801 5.449 4.211 1.00 54.62 84 LEU A C 1
ATOM 670 O O . LEU A 1 84 ? -8.968 6.370 3.417 1.00 54.62 84 LEU A O 1
ATOM 674 N N . LEU A 1 85 ? -9.392 4.261 4.063 1.00 54.28 85 LEU A N 1
ATOM 675 C CA . LEU A 1 85 ? -10.330 3.958 2.974 1.00 54.28 85 LEU A CA 1
ATOM 676 C C . LEU A 1 85 ? -11.749 4.473 3.240 1.00 54.28 85 LEU A C 1
ATOM 678 O O . LEU A 1 85 ? -12.547 4.571 2.311 1.00 54.28 85 LEU A O 1
ATOM 682 N N . TYR A 1 86 ? -12.057 4.852 4.481 1.00 62.16 86 TYR A N 1
ATOM 683 C CA . TYR A 1 86 ? -13.302 5.528 4.825 1.00 62.16 86 TYR A CA 1
ATOM 684 C C . TYR A 1 86 ? -13.111 7.049 4.701 1.00 62.16 86 TYR A C 1
ATOM 686 O O . TYR A 1 86 ? -12.640 7.711 5.627 1.00 62.16 86 TYR A O 1
ATOM 694 N N . SER A 1 87 ? -13.484 7.609 3.542 1.00 54.12 87 SER A N 1
ATOM 695 C CA . SER A 1 87 ? -13.252 9.017 3.151 1.00 54.12 87 SER A CA 1
ATOM 696 C C . SER A 1 87 ? -13.718 10.058 4.180 1.00 54.12 87 SER A C 1
ATOM 698 O O . SER A 1 87 ? -13.131 11.133 4.300 1.00 54.12 87 SER A O 1
ATOM 700 N N . SER A 1 88 ? -14.713 9.732 5.009 1.00 58.25 88 SER A N 1
ATOM 701 C CA . SER A 1 88 ? -15.187 10.600 6.094 1.00 58.25 88 SER A CA 1
ATOM 702 C C . SER A 1 88 ? -14.176 10.821 7.230 1.00 58.25 88 SER A C 1
ATOM 704 O O . SER A 1 88 ? -14.395 11.709 8.052 1.00 58.25 88 SER A O 1
ATOM 706 N N . GLN A 1 89 ? -13.081 10.053 7.287 1.00 62.03 89 GLN A N 1
ATOM 707 C CA . GLN A 1 89 ? -12.083 10.093 8.364 1.00 62.03 89 GLN A CA 1
ATOM 708 C C . GLN A 1 89 ? -10.657 10.411 7.886 1.00 62.03 89 GLN A C 1
ATOM 710 O O . GLN A 1 89 ? -9.711 10.274 8.665 1.00 62.03 89 GLN A O 1
ATOM 715 N N . TYR A 1 90 ? -10.483 10.878 6.643 1.00 66.12 90 TYR A N 1
ATOM 716 C CA . TYR A 1 90 ? -9.165 11.193 6.072 1.00 66.12 90 TYR A CA 1
ATOM 717 C C . TYR A 1 90 ? -8.324 12.103 6.979 1.00 66.12 90 TYR A C 1
ATOM 719 O O . TYR A 1 90 ? -7.199 11.764 7.344 1.00 66.12 90 TYR A O 1
ATOM 727 N N . GLU A 1 91 ? -8.898 13.228 7.414 1.00 68.44 91 GLU A N 1
ATOM 728 C CA . GLU A 1 91 ? -8.214 14.194 8.282 1.00 68.44 91 GLU A CA 1
ATOM 729 C C . GLU A 1 91 ? -7.877 13.607 9.655 1.00 68.44 91 GLU A C 1
ATOM 731 O O . GLU A 1 91 ? -6.787 13.833 10.180 1.00 68.44 91 GLU A O 1
ATOM 736 N N . LEU A 1 92 ? -8.778 12.811 10.241 1.00 67.75 92 LEU A N 1
ATOM 737 C CA . LEU A 1 92 ? -8.510 12.135 11.510 1.00 67.75 92 LEU A CA 1
ATOM 738 C C . LEU A 1 92 ? -7.315 11.191 11.368 1.00 67.75 92 LEU A C 1
ATOM 740 O O . LEU A 1 92 ? -6.408 11.211 12.199 1.00 67.75 92 LEU A O 1
ATOM 744 N N . CYS A 1 93 ? -7.282 10.394 10.301 1.00 67.50 93 CYS A N 1
ATOM 745 C CA . CYS A 1 93 ? -6.185 9.468 10.091 1.00 67.50 93 CYS A CA 1
ATOM 746 C C . CYS A 1 93 ? -4.872 10.187 9.773 1.00 67.50 93 CYS A C 1
ATOM 748 O O . CYS A 1 93 ? -3.837 9.825 10.327 1.00 67.50 93 CYS A O 1
ATOM 750 N N . ARG A 1 94 ? -4.900 11.237 8.947 1.00 70.75 94 ARG A N 1
ATOM 751 C CA . ARG A 1 94 ? -3.719 12.056 8.666 1.00 70.75 94 ARG A CA 1
ATOM 752 C C . ARG A 1 94 ? -3.135 12.647 9.952 1.00 70.75 94 ARG A C 1
ATOM 754 O O . ARG A 1 94 ? -1.932 12.531 10.172 1.00 70.75 94 ARG A O 1
ATOM 761 N N . ASN A 1 95 ? -3.978 13.180 10.836 1.00 72.38 95 ASN A N 1
ATOM 762 C CA . ASN A 1 95 ? -3.548 13.681 12.143 1.00 72.38 95 ASN A CA 1
ATOM 763 C C . ASN A 1 95 ? -2.935 12.570 13.014 1.00 72.38 95 ASN A C 1
ATOM 765 O O . ASN A 1 95 ? -1.875 12.767 13.607 1.00 72.38 95 ASN A O 1
ATOM 769 N N . LEU A 1 96 ? -3.549 11.382 13.046 1.00 70.31 96 LEU A N 1
ATOM 770 C CA . LEU A 1 96 ? -3.018 10.228 13.783 1.00 70.31 96 LEU A CA 1
ATOM 771 C C . LEU A 1 96 ? -1.684 9.727 13.210 1.00 70.31 96 LEU A C 1
ATOM 773 O O . LEU A 1 96 ? -0.789 9.359 13.972 1.00 70.31 96 LEU A O 1
ATOM 777 N N . LEU A 1 97 ? -1.529 9.721 11.882 1.00 72.69 97 LEU A N 1
ATOM 778 C CA . LEU A 1 97 ? -0.275 9.391 11.207 1.00 72.69 97 LEU A CA 1
ATOM 779 C C . LEU A 1 97 ? 0.816 10.394 11.570 1.00 72.69 97 LEU A C 1
ATOM 781 O O . LEU A 1 97 ? 1.904 9.976 11.951 1.00 72.69 97 LEU A O 1
ATOM 785 N N . GLU A 1 98 ? 0.533 11.696 11.492 1.00 75.06 98 GLU A N 1
ATOM 786 C CA . GLU A 1 98 ? 1.486 12.752 11.848 1.00 75.06 98 GLU A CA 1
ATOM 787 C C . GLU A 1 98 ? 1.913 12.665 13.324 1.00 75.06 98 GLU A C 1
ATOM 789 O O . GLU A 1 98 ? 3.100 12.790 13.635 1.00 75.06 98 GLU A O 1
ATOM 794 N N . GLU A 1 99 ? 0.978 12.379 14.234 1.00 74.00 99 GLU A N 1
ATOM 795 C CA . GLU A 1 99 ? 1.265 12.208 15.660 1.00 74.00 99 GLU A CA 1
ATOM 796 C C . GL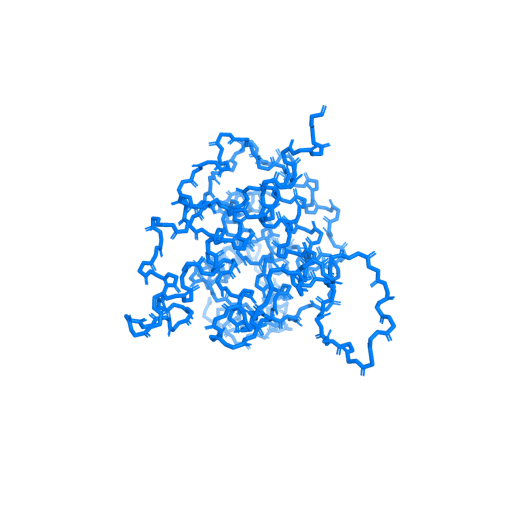U A 1 99 ? 2.153 10.981 15.926 1.00 74.00 99 GLU A C 1
ATOM 798 O O . GLU A 1 99 ? 3.103 11.033 16.716 1.00 74.00 99 GLU A O 1
ATOM 803 N N . ARG A 1 100 ? 1.875 9.870 15.236 1.00 72.44 100 ARG A N 1
ATOM 804 C CA . ARG A 1 100 ? 2.470 8.557 15.527 1.00 72.44 100 ARG A CA 1
ATOM 805 C C . ARG A 1 100 ? 3.635 8.189 14.621 1.00 72.44 100 ARG A C 1
ATOM 807 O O . ARG A 1 100 ? 4.310 7.194 14.867 1.00 72.44 100 ARG A O 1
ATOM 814 N N . ILE A 1 101 ? 3.974 9.023 13.642 1.00 76.06 101 ILE A N 1
ATOM 815 C CA . ILE A 1 101 ? 5.063 8.758 12.697 1.00 76.06 101 ILE A CA 1
ATOM 816 C C . ILE A 1 101 ? 6.403 8.454 13.377 1.00 76.06 101 ILE A C 1
ATOM 818 O O . ILE A 1 101 ? 7.227 7.702 12.858 1.00 76.06 101 ILE A O 1
ATOM 822 N N . ARG A 1 102 ? 6.622 9.022 14.569 1.00 74.88 102 ARG A N 1
ATOM 823 C CA . ARG A 1 102 ? 7.855 8.850 15.345 1.00 74.88 102 ARG A CA 1
ATOM 824 C C . ARG A 1 102 ? 8.035 7.434 15.892 1.00 74.88 102 ARG A C 1
ATOM 826 O O . ARG A 1 102 ? 9.171 7.056 16.163 1.00 74.88 102 ARG A O 1
ATOM 833 N N . SER A 1 103 ? 6.956 6.672 16.073 1.00 76.62 103 SER A N 1
ATOM 834 C CA . SER A 1 103 ? 7.014 5.276 16.527 1.00 76.62 103 SER A CA 1
ATOM 835 C C . SER A 1 103 ? 7.039 4.277 15.368 1.00 76.62 103 SER A C 1
ATOM 837 O O . SER A 1 103 ? 7.292 3.091 15.587 1.00 76.62 103 SER A O 1
ATOM 839 N N . PHE A 1 104 ? 6.815 4.734 14.133 1.00 78.75 104 PHE A N 1
ATOM 840 C CA . PHE A 1 104 ? 6.724 3.851 12.980 1.00 78.75 104 PHE A CA 1
ATOM 841 C C . PHE A 1 104 ? 8.094 3.320 12.563 1.00 78.75 104 PHE A C 1
ATOM 843 O O . PHE A 1 104 ? 9.103 4.024 12.512 1.00 78.75 104 PHE A O 1
ATOM 850 N N . THR A 1 105 ? 8.105 2.043 12.200 1.00 83.00 105 THR A N 1
ATOM 851 C CA . THR A 1 105 ? 9.240 1.388 11.538 1.00 83.00 105 THR A CA 1
ATOM 852 C C . THR A 1 105 ? 9.045 1.406 10.017 1.00 83.00 105 THR A C 1
ATOM 854 O O . THR A 1 105 ? 7.914 1.573 9.553 1.00 83.00 105 THR A O 1
ATOM 857 N N . PRO A 1 106 ? 10.093 1.154 9.208 1.00 84.75 106 PRO A N 1
ATOM 858 C CA . PRO A 1 106 ? 9.953 1.031 7.753 1.00 84.75 106 PRO A CA 1
ATOM 859 C C . PRO A 1 106 ? 8.859 0.050 7.301 1.00 84.75 106 PRO A C 1
ATOM 861 O O . PRO A 1 106 ? 8.239 0.268 6.265 1.00 84.75 106 PRO A O 1
ATOM 864 N N . LEU A 1 107 ? 8.589 -1.002 8.085 1.00 82.06 107 LEU A N 1
ATOM 865 C CA . LEU A 1 107 ? 7.523 -1.963 7.796 1.00 82.06 107 LEU A CA 1
ATOM 866 C C . LEU A 1 107 ? 6.129 -1.326 7.853 1.00 82.06 107 LEU A C 1
ATOM 868 O O . LEU A 1 107 ? 5.297 -1.613 6.998 1.00 82.06 107 LEU A O 1
ATOM 872 N N . HIS A 1 108 ? 5.885 -0.435 8.816 1.00 79.62 108 HIS A N 1
ATOM 873 C CA . HIS A 1 108 ? 4.593 0.237 8.949 1.00 79.62 108 HIS A CA 1
ATOM 874 C C . HIS A 1 108 ? 4.293 1.087 7.712 1.00 79.62 108 HIS A C 1
ATOM 876 O O . HIS A 1 108 ? 3.219 0.965 7.127 1.00 79.62 108 HIS A O 1
ATOM 882 N N . PHE A 1 109 ? 5.279 1.865 7.256 1.00 82.50 109 PHE A N 1
ATOM 883 C CA . PHE A 1 109 ? 5.164 2.648 6.026 1.00 82.50 109 PHE A CA 1
ATOM 884 C C . PHE A 1 109 ? 5.000 1.775 4.786 1.00 82.50 109 PHE A C 1
ATOM 886 O O . PHE A 1 109 ? 4.191 2.100 3.923 1.00 82.50 109 PHE A O 1
ATOM 893 N N . ALA A 1 110 ? 5.732 0.660 4.701 1.00 83.44 110 ALA A N 1
ATOM 894 C CA . ALA A 1 110 ? 5.629 -0.257 3.572 1.00 83.44 110 ALA A CA 1
ATOM 895 C C . ALA A 1 110 ? 4.202 -0.801 3.414 1.00 83.44 110 ALA A C 1
ATOM 897 O O . ALA A 1 110 ? 3.677 -0.812 2.306 1.00 83.44 110 ALA A O 1
ATOM 898 N N . VAL A 1 111 ? 3.558 -1.192 4.517 1.00 78.56 111 VAL A N 1
ATOM 899 C CA . VAL A 1 111 ? 2.170 -1.681 4.504 1.00 78.56 111 VAL A CA 1
ATOM 900 C C . VAL A 1 111 ? 1.199 -0.588 4.051 1.00 78.56 111 VAL A C 1
ATOM 902 O O . VAL A 1 111 ? 0.386 -0.848 3.169 1.00 78.56 111 VAL A O 1
ATOM 905 N N . ILE A 1 112 ? 1.306 0.634 4.587 1.00 79.56 112 ILE A N 1
ATOM 906 C CA . ILE A 1 112 ? 0.404 1.742 4.214 1.00 79.56 112 ILE A CA 1
ATOM 907 C C . ILE A 1 112 ? 0.567 2.091 2.734 1.00 79.56 112 ILE A C 1
ATOM 909 O O . ILE A 1 112 ? -0.413 2.163 2.002 1.00 79.56 112 ILE A O 1
ATOM 913 N N . LEU A 1 113 ? 1.808 2.253 2.264 1.00 84.94 113 LEU A N 1
ATOM 914 C CA . LEU A 1 113 ? 2.076 2.556 0.858 1.00 84.94 113 LEU A CA 1
ATOM 915 C C . LEU A 1 113 ? 1.587 1.438 -0.064 1.00 84.94 113 LEU A C 1
ATOM 917 O O . LEU A 1 113 ? 1.013 1.731 -1.109 1.00 84.94 113 LEU A O 1
ATOM 921 N N . HIS A 1 114 ? 1.803 0.172 0.311 1.00 83.12 114 HIS A N 1
ATOM 922 C CA . HIS A 1 114 ? 1.354 -0.982 -0.467 1.00 83.12 114 HIS A CA 1
ATOM 923 C C . HIS A 1 114 ? -0.157 -0.960 -0.640 1.00 83.12 114 HIS A C 1
ATOM 925 O O . HIS A 1 114 ? -0.664 -1.014 -1.760 1.00 83.12 114 HIS A O 1
ATOM 931 N N . MET A 1 115 ? -0.879 -0.828 0.464 1.00 76.75 115 MET A N 1
ATOM 932 C CA . MET A 1 115 ? -2.326 -0.820 0.428 1.00 76.75 115 MET A CA 1
ATOM 933 C C . MET A 1 115 ? -2.863 0.424 -0.299 1.00 76.75 115 MET A C 1
ATOM 935 O O . MET A 1 115 ? -3.722 0.281 -1.161 1.00 76.75 115 MET A O 1
ATOM 939 N N . ALA A 1 116 ? -2.309 1.623 -0.063 1.00 79.69 116 ALA A N 1
ATOM 940 C CA . ALA A 1 116 ? -2.738 2.858 -0.738 1.00 79.69 116 ALA A CA 1
ATOM 941 C C . ALA A 1 116 ? -2.556 2.761 -2.253 1.00 79.69 116 ALA A C 1
ATOM 943 O O . ALA A 1 116 ? -3.460 3.090 -3.025 1.00 79.69 116 ALA A O 1
ATOM 944 N N . PHE A 1 117 ? -1.395 2.253 -2.670 1.00 84.50 117 PHE A N 1
ATOM 945 C CA . PHE A 1 117 ? -1.077 2.044 -4.070 1.00 84.50 117 PHE A CA 1
ATOM 946 C C . PHE A 1 117 ? -2.056 1.072 -4.721 1.0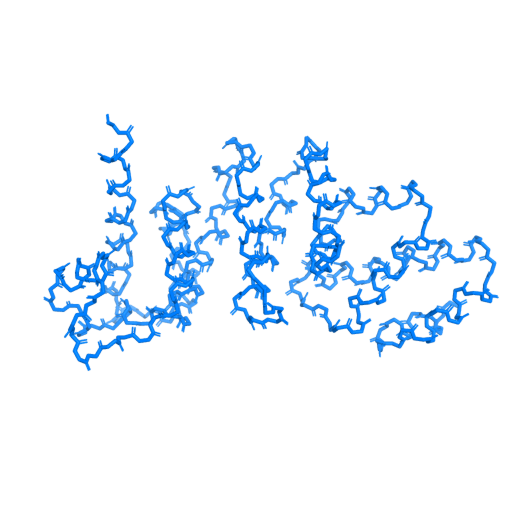0 84.50 117 PHE A C 1
ATOM 948 O O . PHE A 1 117 ? -2.637 1.401 -5.752 1.00 84.50 117 PHE A O 1
ATOM 955 N N . TYR A 1 118 ? -2.261 -0.111 -4.140 1.00 79.44 118 TYR A N 1
ATOM 956 C CA . TYR A 1 118 ? -3.094 -1.127 -4.774 1.00 79.44 118 TYR A CA 1
ATOM 957 C C . TYR A 1 118 ? -4.591 -0.824 -4.685 1.00 79.44 118 TYR A C 1
ATOM 959 O O . TYR A 1 118 ? -5.292 -1.125 -5.646 1.00 79.44 118 TYR A O 1
ATOM 967 N N . THR A 1 119 ? -5.082 -0.169 -3.629 1.00 74.56 119 THR A N 1
ATOM 968 C CA . THR A 1 119 ? -6.472 0.308 -3.596 1.00 74.56 119 THR A CA 1
ATOM 969 C C . THR A 1 119 ? -6.719 1.342 -4.699 1.00 74.56 119 THR A C 1
ATOM 971 O O . THR A 1 119 ? -7.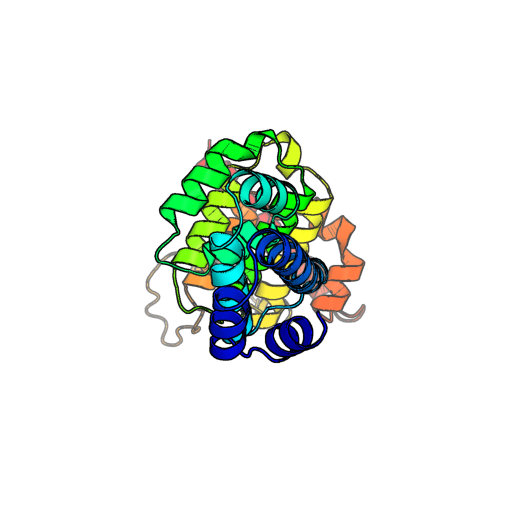708 1.229 -5.421 1.00 74.56 119 THR A O 1
ATOM 974 N N . ASN A 1 120 ? -5.791 2.287 -4.913 1.00 75.44 120 ASN A N 1
ATOM 975 C CA . ASN A 1 120 ? -5.881 3.217 -6.044 1.00 75.44 120 ASN A CA 1
ATOM 976 C C . ASN A 1 120 ? -5.710 2.512 -7.402 1.00 75.44 120 ASN A C 1
ATOM 978 O O . ASN A 1 120 ? -6.364 2.862 -8.383 1.00 75.44 120 ASN A O 1
ATOM 982 N N . HIS A 1 121 ? -4.788 1.551 -7.498 1.00 75.44 121 HIS A N 1
ATOM 983 C CA . HIS A 1 121 ? -4.458 0.851 -8.742 1.00 75.44 121 HIS A CA 1
ATOM 984 C C . HIS A 1 121 ? -5.595 -0.030 -9.240 1.00 75.44 121 HIS A C 1
ATOM 986 O O . HIS A 1 121 ? -5.910 0.003 -10.425 1.00 75.44 121 HIS A O 1
ATOM 992 N N . LEU A 1 122 ? -6.201 -0.786 -8.331 1.00 70.44 122 LEU A N 1
ATOM 993 C CA . LEU A 1 122 ? -7.305 -1.694 -8.616 1.00 70.44 122 LEU A CA 1
ATOM 994 C C . LEU A 1 122 ? -8.656 -0.970 -8.724 1.00 70.44 122 LEU A C 1
ATOM 996 O O . LEU A 1 122 ? -9.655 -1.634 -8.974 1.00 70.44 122 LEU A O 1
ATOM 1000 N N . GLU A 1 123 ? -8.683 0.358 -8.535 1.00 64.69 123 GLU A N 1
ATOM 1001 C CA . GLU A 1 123 ? -9.900 1.187 -8.562 1.00 64.69 123 GLU A CA 1
ATOM 1002 C C . GLU A 1 123 ? -10.998 0.647 -7.624 1.00 64.69 123 GLU A C 1
ATOM 1004 O O . GLU A 1 123 ? -12.186 0.844 -7.863 1.00 64.69 123 GLU A O 1
ATOM 1009 N N . VAL A 1 124 ? -10.599 -0.040 -6.540 1.00 57.50 124 VAL A N 1
ATOM 1010 C CA . VAL A 1 124 ? -11.530 -0.612 -5.546 1.00 57.50 124 VAL A CA 1
ATOM 1011 C C . VAL A 1 124 ? -12.330 0.504 -4.883 1.00 57.50 124 VAL A C 1
ATOM 1013 O O . VAL A 1 124 ? -13.514 0.346 -4.612 1.00 57.50 124 VAL A O 1
ATOM 1016 N N . VAL A 1 125 ? -11.679 1.649 -4.670 1.00 56.88 125 VAL A N 1
ATOM 1017 C CA . VAL A 1 125 ? -12.303 2.892 -4.229 1.00 56.88 125 VAL A CA 1
ATOM 1018 C C . VAL A 1 125 ? -11.967 3.952 -5.268 1.00 56.88 125 VAL A C 1
ATOM 1020 O O . VAL A 1 125 ? -10.798 4.179 -5.593 1.00 56.88 125 VAL A O 1
ATOM 1023 N N . ASN A 1 126 ? -13.001 4.564 -5.834 1.00 50.22 126 ASN A N 1
ATOM 1024 C CA . ASN A 1 126 ? -12.887 5.474 -6.965 1.00 50.22 126 ASN A CA 1
ATOM 1025 C C . ASN A 1 126 ? -12.630 6.912 -6.487 1.00 50.22 126 ASN A C 1
ATOM 1027 O O . ASN A 1 126 ? -13.439 7.795 -6.755 1.00 50.22 126 ASN A O 1
ATOM 1031 N N . ASP A 1 127 ? -11.537 7.126 -5.747 1.00 57.91 127 ASP A N 1
ATOM 1032 C CA . ASP A 1 127 ? -11.231 8.433 -5.158 1.00 57.91 127 ASP A CA 1
ATOM 1033 C C . ASP A 1 127 ? -9.779 8.884 -5.359 1.00 57.91 127 ASP A C 1
ATOM 1035 O O . ASP A 1 127 ? -8.808 8.136 -5.167 1.00 57.91 127 ASP A O 1
ATOM 1039 N N . ASP A 1 128 ? -9.648 10.172 -5.689 1.00 64.25 128 ASP A N 1
ATOM 1040 C CA . ASP A 1 128 ? -8.394 10.934 -5.681 1.00 64.25 128 ASP A CA 1
ATOM 1041 C C . ASP A 1 128 ? -7.693 10.865 -4.307 1.00 64.25 128 ASP A C 1
ATOM 1043 O O . ASP A 1 128 ? -6.461 10.957 -4.236 1.00 64.25 128 ASP A O 1
ATOM 1047 N N . ASP A 1 129 ? -8.456 10.611 -3.242 1.00 68.44 129 ASP A N 1
ATOM 1048 C CA . ASP A 1 129 ? -8.003 10.524 -1.854 1.00 68.44 129 ASP A CA 1
ATOM 1049 C C . ASP A 1 129 ? -6.957 9.424 -1.642 1.00 68.44 129 ASP A C 1
ATOM 1051 O O . ASP A 1 129 ? -5.964 9.647 -0.956 1.00 68.44 129 ASP A O 1
ATOM 1055 N N . CYS A 1 130 ? -7.088 8.257 -2.287 1.00 71.75 130 CYS A N 1
ATOM 1056 C CA . CYS A 1 130 ? -6.108 7.170 -2.131 1.00 71.75 130 CYS A CA 1
ATOM 1057 C C . CYS A 1 130 ? -4.750 7.511 -2.763 1.00 71.75 130 CYS A C 1
ATOM 1059 O O . CYS A 1 130 ? -3.695 7.117 -2.258 1.00 71.75 130 CYS A O 1
ATOM 1061 N N . ARG A 1 131 ? -4.756 8.257 -3.876 1.00 77.81 131 ARG A N 1
ATOM 1062 C CA . ARG A 1 131 ? -3.518 8.756 -4.487 1.00 77.81 131 ARG A CA 1
ATOM 1063 C C . ARG A 1 131 ? -2.907 9.846 -3.618 1.00 77.81 131 ARG A C 1
ATOM 1065 O O . ARG A 1 131 ? -1.696 9.829 -3.406 1.00 77.81 131 ARG A O 1
ATOM 1072 N N . GLN A 1 132 ? -3.725 10.787 -3.147 1.00 78.62 132 GLN A N 1
ATOM 1073 C CA . GLN A 1 132 ? -3.254 11.863 -2.282 1.00 78.62 132 GLN A CA 1
ATOM 1074 C C . GLN A 1 132 ? -2.653 11.297 -0.996 1.00 78.62 132 GLN A C 1
ATOM 1076 O O . GLN A 1 132 ? -1.554 11.681 -0.620 1.00 78.62 132 GLN A O 1
ATOM 1081 N N . LEU A 1 133 ? -3.288 10.283 -0.419 1.00 77.62 133 LEU A N 1
ATOM 1082 C CA . LEU A 1 133 ? -2.776 9.549 0.722 1.00 77.62 133 LEU A CA 1
ATOM 1083 C C . LEU A 1 133 ? -1.407 8.924 0.467 1.00 77.62 133 LEU A C 1
ATOM 1085 O O . LEU A 1 133 ? -0.507 9.043 1.294 1.00 77.62 133 LEU A O 1
ATOM 1089 N N . PHE A 1 134 ? -1.242 8.236 -0.666 1.00 84.62 134 PHE A N 1
ATOM 1090 C CA . PHE A 1 134 ? 0.042 7.642 -1.027 1.00 84.62 134 PHE A CA 1
ATOM 1091 C C . PHE A 1 134 ? 1.147 8.709 -1.063 1.00 84.62 134 PHE A C 1
ATOM 1093 O O . PHE A 1 134 ? 2.238 8.498 -0.529 1.00 84.62 134 PHE A O 1
ATOM 1100 N N . ILE A 1 135 ? 0.844 9.862 -1.667 1.00 85.88 135 ILE A N 1
ATOM 1101 C CA . ILE A 1 135 ? 1.754 11.006 -1.759 1.00 85.88 135 ILE A CA 1
ATOM 1102 C C . ILE A 1 135 ? 2.059 11.557 -0.362 1.00 85.88 135 ILE A C 1
ATOM 1104 O O . ILE A 1 135 ? 3.230 11.678 -0.001 1.00 85.88 135 ILE A O 1
ATOM 1108 N N . ASP A 1 136 ? 1.032 11.831 0.437 1.00 82.69 136 ASP A N 1
ATOM 1109 C CA . ASP A 1 136 ? 1.156 12.402 1.778 1.00 82.69 136 ASP A CA 1
ATOM 1110 C C . ASP A 1 136 ? 1.987 11.488 2.685 1.00 82.69 136 ASP A C 1
ATOM 1112 O O . ASP A 1 136 ? 2.944 11.941 3.315 1.00 82.69 136 ASP A O 1
ATOM 1116 N N . VAL A 1 137 ? 1.704 10.180 2.681 1.00 83.44 137 VAL A N 1
ATOM 1117 C CA . VAL A 1 137 ? 2.459 9.181 3.450 1.00 83.44 137 VAL A CA 1
ATOM 1118 C C . VAL A 1 137 ? 3.915 9.133 2.999 1.00 83.44 137 VAL A C 1
ATOM 1120 O O . VAL A 1 137 ? 4.807 9.112 3.844 1.00 83.44 137 VAL A O 1
ATOM 1123 N N . TRP A 1 138 ? 4.201 9.152 1.693 1.00 89.25 138 TRP A N 1
ATOM 1124 C CA . TRP A 1 138 ? 5.590 9.181 1.227 1.00 89.25 138 TRP A CA 1
ATOM 1125 C C . TRP A 1 138 ? 6.337 10.426 1.718 1.00 89.25 138 TRP A C 1
ATOM 1127 O O . TRP A 1 138 ? 7.469 10.332 2.205 1.00 89.25 138 TRP A O 1
ATOM 1137 N N . LEU A 1 139 ? 5.694 11.593 1.630 1.00 87.06 139 LEU A N 1
ATOM 1138 C CA . LEU A 1 139 ? 6.296 12.874 1.986 1.00 87.06 139 LEU A CA 1
ATOM 1139 C C . LEU A 1 139 ? 6.592 13.007 3.483 1.00 87.06 139 LEU A C 1
ATOM 1141 O O . LEU A 1 139 ? 7.567 13.672 3.837 1.00 87.06 139 LEU A O 1
ATOM 1145 N N . ILE A 1 140 ? 5.834 12.339 4.353 1.00 85.19 140 ILE A N 1
ATOM 1146 C CA . ILE A 1 140 ? 6.102 12.348 5.797 1.00 85.19 140 ILE A CA 1
ATOM 1147 C C . ILE A 1 140 ? 7.188 11.341 6.217 1.00 85.19 140 ILE A C 1
ATOM 1149 O O . ILE A 1 140 ? 7.819 11.537 7.257 1.00 85.19 140 ILE A O 1
ATOM 1153 N N . ILE A 1 141 ? 7.475 10.295 5.424 1.00 87.19 141 ILE A N 1
ATOM 1154 C CA . ILE A 1 141 ? 8.499 9.290 5.772 1.00 87.19 141 ILE A CA 1
ATOM 1155 C C . ILE A 1 141 ? 9.865 9.963 5.976 1.00 87.19 141 ILE A C 1
ATOM 1157 O O . ILE A 1 141 ? 10.347 10.635 5.054 1.00 87.19 141 ILE A O 1
ATOM 1161 N N . PRO A 1 142 ? 10.545 9.726 7.119 1.00 87.00 142 PRO A N 1
ATOM 1162 C CA . PRO A 1 142 ? 11.894 10.228 7.354 1.00 87.00 142 PRO A CA 1
ATOM 1163 C C . PRO A 1 142 ? 12.870 9.813 6.249 1.00 87.00 142 PRO A C 1
ATOM 1165 O O . PRO A 1 142 ? 12.897 8.654 5.833 1.00 87.00 142 PRO A O 1
ATOM 1168 N N . THR A 1 143 ? 13.749 10.724 5.821 1.00 87.31 143 THR A N 1
ATOM 1169 C CA . THR A 1 143 ? 14.744 10.458 4.763 1.00 87.31 143 THR A CA 1
ATOM 1170 C C . THR A 1 143 ? 15.608 9.228 5.056 1.00 87.31 143 THR A C 1
ATOM 1172 O O . THR A 1 143 ? 15.942 8.473 4.146 1.00 87.31 143 THR A O 1
ATOM 1175 N N . SER A 1 144 ? 15.920 8.977 6.333 1.00 86.81 144 SER A N 1
ATOM 1176 C CA . SER A 1 144 ? 16.666 7.794 6.784 1.00 86.81 144 SER A CA 1
ATOM 1177 C C . SER A 1 144 ? 15.957 6.470 6.491 1.00 86.81 144 SER A C 1
ATOM 1179 O O . SER A 1 144 ? 16.617 5.440 6.377 1.00 86.81 144 SER A O 1
ATOM 1181 N N . PHE A 1 145 ? 14.629 6.476 6.371 1.00 89.31 145 PHE A N 1
ATOM 1182 C CA . PHE A 1 145 ? 13.840 5.295 6.042 1.00 89.31 145 PHE A CA 1
ATOM 1183 C C . PHE A 1 145 ? 13.599 5.151 4.544 1.00 89.31 145 PHE A C 1
ATOM 1185 O O . PHE A 1 145 ? 13.551 4.017 4.080 1.00 89.31 145 PHE A O 1
ATOM 1192 N N . ARG A 1 146 ? 13.518 6.241 3.767 1.00 87.88 146 ARG A N 1
ATOM 1193 C CA . ARG A 1 146 ? 13.299 6.172 2.304 1.00 87.88 146 ARG A CA 1
ATOM 1194 C C . ARG A 1 146 ? 14.384 5.380 1.568 1.00 87.88 146 ARG A C 1
ATOM 1196 O O . ARG A 1 146 ? 14.102 4.713 0.581 1.00 87.88 146 ARG A O 1
ATOM 1203 N N . SER A 1 147 ? 15.614 5.393 2.082 1.00 84.50 147 SER A N 1
ATOM 1204 C CA . SER A 1 147 ? 16.732 4.598 1.554 1.00 84.50 147 SER A CA 1
ATOM 1205 C C . SER A 1 147 ? 16.769 3.150 2.063 1.00 84.50 147 SER A C 1
ATOM 1207 O O . SER A 1 147 ? 17.650 2.379 1.680 1.00 84.50 147 SER A O 1
ATOM 1209 N N . CYS A 1 148 ? 15.828 2.747 2.923 1.00 89.19 148 CYS A N 1
ATOM 1210 C CA . CYS A 1 148 ? 15.723 1.374 3.395 1.00 89.19 148 CYS A CA 1
ATOM 1211 C C . CYS A 1 148 ? 15.371 0.440 2.235 1.00 89.19 148 CYS A C 1
ATOM 1213 O O . CYS A 1 148 ? 14.445 0.696 1.464 1.00 89.19 148 CYS A O 1
ATOM 1215 N N . ARG A 1 149 ? 16.054 -0.708 2.181 1.00 85.81 149 ARG A N 1
ATOM 1216 C CA . ARG A 1 149 ? 15.843 -1.732 1.154 1.00 85.81 149 ARG A CA 1
ATOM 1217 C C . ARG A 1 149 ? 14.380 -2.162 1.020 1.00 85.81 149 ARG A C 1
ATOM 1219 O O . ARG A 1 149 ? 13.922 -2.357 -0.094 1.00 85.81 149 ARG A O 1
ATOM 1226 N N . LEU A 1 150 ? 13.649 -2.265 2.134 1.00 87.00 150 LEU A N 1
ATOM 1227 C CA . LEU A 1 150 ? 12.235 -2.649 2.118 1.00 87.00 150 LEU A CA 1
ATOM 1228 C C . LEU A 1 150 ? 11.386 -1.680 1.278 1.00 87.00 150 LEU A C 1
ATOM 1230 O O . LEU A 1 150 ? 10.618 -2.123 0.432 1.00 87.00 150 LEU A O 1
ATOM 1234 N N . LEU A 1 151 ? 11.545 -0.369 1.488 1.00 87.94 151 LEU A N 1
ATOM 1235 C CA . LEU A 1 151 ? 10.795 0.649 0.745 1.00 87.94 151 LEU A CA 1
ATOM 1236 C C . LEU A 1 151 ? 11.275 0.767 -0.706 1.00 87.94 151 LEU A C 1
ATOM 1238 O O . LEU A 1 151 ? 10.463 0.959 -1.606 1.00 87.94 151 LEU A O 1
ATOM 1242 N N . GLN A 1 152 ? 12.571 0.577 -0.952 1.00 87.94 152 GLN A N 1
ATOM 1243 C CA . GLN A 1 152 ? 13.130 0.561 -2.305 1.00 87.94 152 GLN A CA 1
ATOM 1244 C C . GLN A 1 152 ? 12.629 -0.620 -3.150 1.00 87.94 152 GLN A C 1
ATOM 1246 O O . GLN A 1 152 ? 12.303 -0.443 -4.327 1.00 87.94 152 GLN A O 1
ATOM 1251 N N . ASP A 1 153 ? 12.562 -1.818 -2.562 1.00 88.31 153 ASP A N 1
ATOM 1252 C CA . ASP A 1 153 ? 12.033 -3.015 -3.221 1.00 88.31 153 ASP A CA 1
ATOM 1253 C C . ASP A 1 153 ? 10.526 -2.861 -3.498 1.00 88.31 153 ASP A C 1
ATOM 1255 O O . ASP A 1 153 ? 10.039 -3.292 -4.545 1.00 88.31 153 ASP A O 1
ATOM 1259 N N . LEU A 1 154 ? 9.802 -2.190 -2.595 1.00 89.31 154 LEU A N 1
ATOM 1260 C CA . LEU A 1 154 ? 8.385 -1.871 -2.755 1.00 89.31 154 LEU A CA 1
ATOM 1261 C C . LEU A 1 154 ? 8.142 -0.867 -3.895 1.00 89.31 154 LEU A C 1
ATOM 1263 O O . LEU A 1 154 ? 7.278 -1.089 -4.741 1.00 89.31 154 LEU A O 1
ATOM 1267 N N . GLY A 1 155 ? 8.944 0.196 -3.988 1.00 91.31 155 GLY A N 1
ATOM 1268 C CA . GLY A 1 155 ? 8.871 1.135 -5.109 1.00 91.31 155 GLY A CA 1
ATOM 1269 C C . GLY A 1 155 ? 9.075 0.443 -6.457 1.00 91.31 155 GLY A C 1
ATOM 1270 O O . GLY A 1 155 ? 8.312 0.649 -7.405 1.00 91.31 155 GLY A O 1
ATOM 1271 N N . ALA A 1 156 ? 10.076 -0.435 -6.540 1.00 91.12 156 ALA A N 1
ATOM 1272 C CA . ALA A 1 156 ? 10.346 -1.223 -7.738 1.00 91.12 156 ALA A CA 1
ATOM 1273 C C . ALA A 1 156 ? 9.166 -2.135 -8.133 1.00 91.12 156 ALA A C 1
ATOM 1275 O O . ALA A 1 156 ? 8.878 -2.316 -9.323 1.00 91.12 156 ALA A O 1
ATOM 1276 N N . GLU A 1 157 ? 8.459 -2.687 -7.149 1.00 90.81 157 GLU A N 1
ATOM 1277 C CA . GLU A 1 157 ? 7.224 -3.438 -7.360 1.00 90.81 157 GLU A CA 1
ATOM 1278 C C . GLU A 1 157 ? 6.099 -2.552 -7.914 1.00 90.81 157 GLU A C 1
ATOM 1280 O O . GLU A 1 157 ? 5.524 -2.903 -8.947 1.00 90.81 157 GLU A O 1
ATOM 1285 N N . PHE A 1 158 ? 5.844 -1.384 -7.318 1.00 92.06 158 PHE A N 1
ATOM 1286 C CA . PHE A 1 158 ? 4.833 -0.435 -7.804 1.00 92.06 158 PHE A CA 1
ATOM 1287 C C . PHE A 1 158 ? 5.074 -0.024 -9.254 1.00 92.06 158 PHE A C 1
ATOM 1289 O O . PHE A 1 158 ? 4.157 -0.069 -10.079 1.00 92.06 158 PHE A O 1
ATOM 1296 N N . LEU A 1 159 ? 6.326 0.294 -9.603 1.00 92.31 159 LEU A N 1
ATOM 1297 C CA . LEU A 1 159 ? 6.691 0.589 -10.986 1.00 92.31 159 LEU A CA 1
ATOM 1298 C C . LEU A 1 159 ? 6.356 -0.589 -11.904 1.00 92.31 159 LEU A C 1
ATOM 1300 O O . LEU A 1 159 ? 5.813 -0.402 -12.991 1.00 92.31 159 LEU A O 1
ATOM 1304 N N . SER A 1 160 ? 6.689 -1.806 -11.478 1.00 90.38 160 SER A N 1
ATOM 1305 C CA . SER A 1 160 ? 6.453 -3.010 -12.273 1.00 90.38 160 SER A CA 1
ATOM 1306 C C . SER A 1 160 ? 4.967 -3.215 -12.551 1.00 90.38 160 SER A C 1
ATOM 1308 O O . SER A 1 160 ? 4.593 -3.545 -13.675 1.00 90.38 160 SER A O 1
ATOM 1310 N N . VAL A 1 161 ? 4.117 -2.985 -11.550 1.00 89.69 161 VAL A N 1
ATOM 1311 C CA . VAL A 1 161 ? 2.660 -3.073 -11.683 1.00 89.69 161 VAL A CA 1
ATOM 1312 C C . VAL A 1 161 ? 2.134 -2.019 -12.656 1.00 89.69 161 VAL A C 1
ATOM 1314 O O . VAL A 1 161 ? 1.463 -2.381 -13.622 1.00 89.69 161 VAL A O 1
ATOM 1317 N N . LEU A 1 162 ? 2.523 -0.748 -12.494 1.00 88.50 162 LEU A N 1
ATOM 1318 C CA . LEU A 1 162 ? 2.123 0.324 -13.415 1.00 88.50 162 LEU A CA 1
ATOM 1319 C C . LEU A 1 162 ? 2.565 0.042 -14.856 1.00 88.50 162 LEU A C 1
ATOM 1321 O O . LEU A 1 162 ? 1.796 0.230 -15.798 1.00 88.50 162 LEU A O 1
ATOM 1325 N N . ILE A 1 163 ? 3.797 -0.434 -15.057 1.00 87.88 163 ILE A N 1
ATOM 1326 C CA . ILE A 1 163 ? 4.293 -0.775 -16.396 1.00 87.88 163 ILE A CA 1
ATOM 1327 C C . ILE A 1 163 ? 3.510 -1.945 -16.990 1.00 87.88 163 ILE A C 1
ATOM 1329 O O . ILE A 1 163 ? 3.169 -1.908 -18.171 1.00 87.88 163 ILE A O 1
ATOM 1333 N N . ARG A 1 164 ? 3.242 -2.989 -16.203 1.00 87.38 164 ARG A N 1
ATOM 1334 C CA . ARG A 1 164 ? 2.513 -4.175 -16.664 1.00 87.38 164 ARG A CA 1
ATOM 1335 C C . ARG A 1 164 ? 1.096 -3.816 -17.104 1.00 87.38 164 ARG A C 1
ATOM 1337 O O . ARG A 1 164 ? 0.681 -4.252 -18.178 1.00 87.38 164 ARG A O 1
ATOM 1344 N N . ASP A 1 165 ? 0.398 -3.033 -16.289 1.00 84.50 165 ASP A N 1
ATOM 1345 C CA . ASP A 1 165 ? -1.047 -2.853 -16.411 1.00 84.50 165 ASP A CA 1
ATOM 1346 C C . ASP A 1 165 ? -1.405 -1.604 -17.228 1.00 84.50 165 ASP A C 1
ATOM 1348 O O . ASP A 1 165 ? -2.297 -1.661 -18.072 1.00 84.50 165 ASP A O 1
ATOM 1352 N N . ASN A 1 166 ? -0.671 -0.497 -17.062 1.00 82.56 166 ASN A N 1
ATOM 1353 C CA . ASN A 1 166 ? -1.001 0.788 -17.694 1.00 82.56 166 ASN A CA 1
ATOM 1354 C C . ASN A 1 166 ? -0.007 1.211 -18.782 1.00 82.56 166 ASN A C 1
ATOM 1356 O O . ASN A 1 166 ? -0.395 1.889 -19.735 1.00 82.56 166 ASN A O 1
ATOM 1360 N N . PHE A 1 167 ? 1.262 0.795 -18.696 1.00 82.88 167 PHE A N 1
ATOM 1361 C CA . PHE A 1 167 ? 2.299 1.196 -19.660 1.00 82.88 167 PHE A CA 1
ATOM 1362 C C . PHE A 1 167 ? 2.994 0.024 -20.386 1.00 82.88 167 PHE A C 1
ATOM 1364 O O . PHE A 1 167 ? 4.214 0.063 -20.599 1.00 82.88 167 PHE A O 1
ATOM 1371 N N . PRO A 1 168 ? 2.258 -1.000 -20.878 1.00 82.38 168 PRO A N 1
ATOM 1372 C CA . PRO A 1 168 ? 2.864 -2.208 -21.453 1.00 82.38 168 PRO A CA 1
ATOM 1373 C C . PRO A 1 168 ? 3.650 -1.937 -22.743 1.00 82.38 168 PRO A C 1
ATOM 1375 O O . PRO A 1 168 ? 4.443 -2.767 -23.196 1.00 82.38 168 PRO A O 1
ATOM 1378 N N . PHE A 1 169 ? 3.460 -0.769 -23.363 1.00 77.88 169 PHE A N 1
ATOM 1379 C CA . PHE A 1 169 ? 4.224 -0.342 -24.532 1.00 77.88 169 PHE A CA 1
ATOM 1380 C C . PHE A 1 169 ? 5.722 -0.152 -24.250 1.00 77.88 169 PHE A C 1
ATOM 1382 O O . PHE A 1 169 ? 6.515 -0.349 -25.174 1.00 77.88 169 PHE A O 1
ATOM 1389 N N . LEU A 1 170 ? 6.122 0.124 -22.998 1.00 78.62 170 LEU A N 1
ATOM 1390 C CA . LEU A 1 170 ? 7.529 0.144 -22.555 1.00 78.62 170 LEU A CA 1
ATOM 1391 C C . LEU A 1 170 ? 8.224 -1.212 -22.762 1.00 78.62 170 LEU A C 1
ATOM 1393 O O . LEU A 1 170 ? 9.430 -1.279 -23.022 1.00 78.62 170 LEU A O 1
ATOM 1397 N N . LEU A 1 171 ? 7.458 -2.304 -22.740 1.00 81.69 171 LEU A N 1
ATOM 1398 C CA . LEU A 1 171 ? 7.977 -3.663 -22.885 1.00 81.69 171 LEU A CA 1
ATOM 1399 C C . LEU A 1 171 ? 8.088 -4.122 -24.345 1.00 81.69 171 LEU A C 1
ATOM 1401 O O . LEU A 1 171 ? 8.815 -5.078 -24.635 1.00 81.69 171 LEU A O 1
ATOM 1405 N N . LYS A 1 172 ? 7.420 -3.442 -25.279 1.00 77.25 172 LYS A N 1
ATOM 1406 C CA . LYS A 1 172 ? 7.315 -3.841 -26.690 1.00 77.25 172 LYS A CA 1
ATOM 1407 C C . LYS A 1 172 ? 8.461 -3.261 -27.534 1.00 77.25 172 LYS A C 1
ATOM 1409 O O . LYS A 1 172 ? 8.889 -2.126 -27.348 1.00 77.25 172 LYS A O 1
ATOM 1414 N N . LYS A 1 173 ? 8.977 -4.068 -28.471 1.00 64.44 173 LYS A N 1
ATOM 1415 C CA . LYS A 1 173 ? 10.175 -3.769 -29.284 1.00 64.44 173 LYS A CA 1
ATOM 1416 C C . LYS A 1 173 ? 9.974 -2.631 -30.293 1.00 64.44 173 LYS A C 1
ATOM 1418 O O . LYS A 1 173 ? 10.941 -1.956 -30.623 1.00 64.44 173 LYS A O 1
ATOM 1423 N N . GLU A 1 174 ? 8.742 -2.423 -30.751 1.00 61.12 174 GLU A N 1
ATOM 1424 C CA . GLU A 1 174 ? 8.422 -1.548 -31.891 1.00 61.12 174 GLU A CA 1
ATOM 1425 C C . GLU A 1 174 ? 7.714 -0.246 -31.503 1.00 61.12 174 GLU A C 1
ATOM 1427 O O . GLU A 1 174 ? 7.559 0.629 -32.346 1.00 61.12 174 GLU A O 1
ATOM 1432 N N . THR A 1 175 ? 7.325 -0.072 -30.237 1.00 58.19 175 THR A N 1
ATOM 1433 C CA . THR A 1 175 ? 6.586 1.125 -29.790 1.00 58.19 175 THR A CA 1
ATOM 1434 C C . THR A 1 175 ? 7.456 2.350 -29.562 1.00 58.19 175 THR A C 1
ATOM 1436 O O . THR A 1 175 ? 6.928 3.429 -29.343 1.00 58.19 175 THR A O 1
ATOM 1439 N N . PHE A 1 176 ? 8.778 2.194 -29.593 1.00 55.78 176 PHE A N 1
ATOM 1440 C CA . PHE A 1 176 ? 9.725 3.285 -29.404 1.00 55.78 176 PHE A CA 1
ATOM 1441 C C . PHE A 1 176 ? 10.749 3.273 -30.525 1.00 55.78 176 PHE A C 1
ATOM 1443 O O . PHE A 1 176 ? 11.887 2.838 -30.340 1.00 55.78 176 PHE A O 1
ATOM 1450 N N . GLN A 1 177 ? 10.340 3.734 -31.706 1.00 46.66 177 GLN A N 1
ATOM 1451 C CA . GLN A 1 177 ? 11.286 3.929 -32.803 1.00 46.66 177 GLN A CA 1
ATOM 1452 C C . GLN A 1 177 ? 12.101 5.213 -32.621 1.00 46.66 177 GLN A C 1
ATOM 1454 O O . GLN A 1 177 ? 13.229 5.283 -33.110 1.00 46.66 177 GLN A O 1
ATOM 1459 N N . LYS A 1 178 ? 11.594 6.213 -31.880 1.00 48.38 178 LYS A N 1
ATOM 1460 C CA . LYS A 1 178 ? 12.345 7.437 -31.572 1.00 48.38 178 LYS A CA 1
ATOM 1461 C C . LYS A 1 178 ? 12.087 7.929 -30.149 1.00 48.38 178 LYS A C 1
ATOM 1463 O O . LYS A 1 178 ? 10.957 8.124 -29.724 1.00 48.38 178 LYS A O 1
ATOM 1468 N N . THR A 1 179 ? 13.164 8.238 -29.432 1.00 48.19 179 THR A N 1
ATOM 1469 C CA . THR A 1 179 ? 13.181 8.871 -28.099 1.00 48.19 179 THR A CA 1
ATOM 1470 C C . THR A 1 179 ? 12.371 10.179 -28.026 1.00 48.19 179 THR A C 1
ATOM 1472 O O . THR A 1 179 ? 12.037 10.627 -26.928 1.00 48.19 179 THR A O 1
ATOM 1475 N N . THR A 1 180 ? 12.057 10.785 -29.179 1.00 44.34 180 THR A N 1
ATOM 1476 C CA . THR A 1 180 ? 11.203 11.968 -29.349 1.00 44.34 180 THR A CA 1
ATOM 1477 C C . THR A 1 180 ? 9.706 11.705 -29.175 1.00 44.34 180 THR A C 1
ATOM 1479 O O . THR A 1 180 ? 9.016 12.627 -28.764 1.00 44.34 180 THR A O 1
ATOM 1482 N N . GLU A 1 181 ? 9.195 10.488 -29.385 1.00 48.59 181 GLU A N 1
ATOM 1483 C CA . GLU A 1 181 ? 7.779 10.155 -29.102 1.00 48.59 181 GLU A CA 1
ATOM 1484 C C . GLU A 1 181 ? 7.508 10.136 -27.589 1.00 48.59 181 GLU A C 1
ATOM 1486 O O . GLU A 1 181 ? 6.481 10.608 -27.107 1.00 48.59 181 GLU A O 1
ATOM 1491 N N . LEU A 1 182 ? 8.515 9.714 -26.821 1.00 49.91 182 LEU A N 1
ATOM 1492 C CA . LEU A 1 182 ? 8.565 9.864 -25.365 1.00 49.91 182 LEU A CA 1
ATOM 1493 C C . LEU A 1 182 ? 8.636 11.341 -24.933 1.00 49.91 182 LEU A C 1
ATOM 1495 O O . LEU A 1 182 ? 8.225 11.663 -23.831 1.00 49.91 182 LEU A O 1
ATOM 1499 N N . ASN A 1 183 ? 9.160 12.240 -25.779 1.00 45.75 183 ASN A N 1
ATOM 1500 C CA . ASN A 1 183 ? 9.187 13.686 -25.511 1.00 45.75 183 ASN A CA 1
ATOM 1501 C C . ASN A 1 183 ? 7.873 14.387 -25.900 1.00 45.75 183 ASN A C 1
ATOM 1503 O O . ASN A 1 183 ? 7.586 15.448 -25.360 1.00 45.75 183 ASN A O 1
ATOM 1507 N N . SER A 1 184 ? 7.095 13.850 -26.849 1.00 48.31 184 SER A N 1
ATOM 1508 C CA . SER A 1 184 ? 5.810 14.441 -27.258 1.00 48.31 184 SER A CA 1
ATOM 1509 C C . SER A 1 184 ? 4.657 14.099 -26.321 1.00 48.31 184 SER A C 1
ATOM 1511 O O . SER A 1 184 ? 3.663 14.817 -26.313 1.00 48.31 184 SER A O 1
ATOM 1513 N N . LEU A 1 185 ? 4.795 13.030 -25.532 1.00 50.91 185 LEU A N 1
ATOM 1514 C CA . LEU A 1 185 ? 3.865 12.703 -24.448 1.00 50.91 185 LEU A CA 1
ATOM 1515 C C . LEU A 1 185 ? 3.927 13.715 -23.300 1.00 50.91 185 LEU A C 1
ATOM 1517 O O . LEU A 1 185 ? 2.976 13.819 -22.537 1.00 50.91 185 LEU A O 1
ATOM 1521 N N . ASP A 1 186 ? 5.025 14.469 -23.205 1.00 48.66 186 ASP A N 1
ATOM 1522 C CA . ASP A 1 186 ? 5.353 15.164 -21.972 1.00 48.66 186 ASP A CA 1
ATOM 1523 C C . ASP A 1 186 ? 4.553 16.443 -21.707 1.00 48.66 186 ASP A C 1
ATOM 1525 O O . ASP A 1 186 ? 4.414 16.719 -20.534 1.00 48.66 186 ASP A O 1
ATOM 1529 N N . LEU A 1 187 ? 4.039 17.261 -22.652 1.00 44.72 187 LEU A N 1
ATOM 1530 C CA . LEU A 1 187 ? 3.556 18.602 -22.209 1.00 44.72 187 LEU A CA 1
ATOM 1531 C C . LEU A 1 187 ? 2.684 19.479 -23.129 1.00 44.72 187 LEU A C 1
ATOM 1533 O O . LEU A 1 187 ? 2.569 20.679 -22.880 1.00 44.72 187 LEU A O 1
ATOM 1537 N N . LYS A 1 188 ? 2.015 18.967 -24.165 1.00 36.56 188 LYS A N 1
ATOM 1538 C CA . LYS A 1 188 ? 0.953 19.754 -24.831 1.00 36.56 188 LYS A CA 1
ATOM 1539 C C . LYS A 1 188 ? -0.224 18.859 -25.144 1.00 36.56 188 LYS A C 1
ATOM 1541 O O . LYS A 1 188 ? -0.006 17.764 -25.646 1.00 36.56 188 LYS A O 1
ATOM 1546 N N . THR A 1 189 ? -1.439 19.356 -24.891 1.00 36.09 189 THR A N 1
ATOM 1547 C CA . THR A 1 189 ? -2.686 18.935 -25.550 1.00 36.09 189 THR A CA 1
ATOM 1548 C C . THR A 1 189 ? -2.381 18.653 -27.016 1.00 36.09 189 THR A C 1
ATOM 1550 O O . THR A 1 189 ? -2.303 19.570 -27.837 1.00 36.09 189 THR A O 1
ATOM 1553 N N . SER A 1 190 ? -2.053 17.401 -27.321 1.00 34.50 190 SER A N 1
ATOM 1554 C CA . SER A 1 190 ? -1.528 17.047 -28.625 1.00 34.50 190 SER A CA 1
ATOM 1555 C C . SER A 1 190 ? -2.725 17.055 -29.556 1.00 34.50 190 SER A C 1
ATOM 1557 O O . SER A 1 190 ? -3.655 16.272 -29.386 1.00 34.50 190 SER A O 1
ATOM 1559 N N . THR A 1 191 ? -2.681 17.909 -30.567 1.00 32.22 191 THR A N 1
ATOM 1560 C CA . THR A 1 191 ? -3.566 17.873 -31.733 1.00 32.22 191 THR A CA 1
ATOM 1561 C C . THR A 1 191 ? -3.317 16.641 -32.619 1.00 32.22 191 THR A C 1
ATOM 1563 O O . THR A 1 191 ? -3.772 16.602 -33.761 1.00 32.22 191 THR A O 1
ATOM 1566 N N . SER A 1 192 ? -2.601 15.616 -32.134 1.00 36.09 192 SER A N 1
ATOM 1567 C CA . SER A 1 192 ? -2.465 14.351 -32.849 1.00 36.09 192 SER A CA 1
ATOM 1568 C C . SER A 1 192 ? -3.714 13.492 -32.633 1.00 36.09 192 SER A C 1
ATOM 1570 O O . SER A 1 192 ? -4.141 13.227 -31.513 1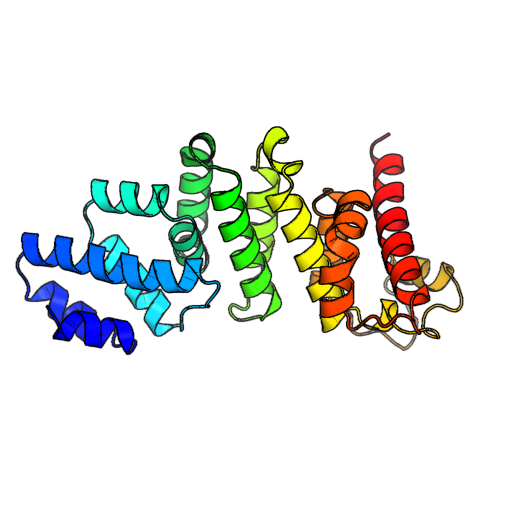.00 36.09 192 SER A O 1
ATOM 1572 N N . VAL A 1 193 ? -4.308 13.070 -33.749 1.00 32.88 193 VAL A N 1
ATOM 1573 C CA . VAL A 1 193 ? -5.622 12.408 -33.894 1.00 32.88 193 VAL A CA 1
ATOM 1574 C C . VAL A 1 193 ? -5.654 10.973 -33.318 1.00 32.88 193 VAL A C 1
ATOM 1576 O O . VAL A 1 193 ? -6.570 10.198 -33.570 1.00 32.88 193 VAL A O 1
ATOM 1579 N N . LYS A 1 194 ? -4.672 10.603 -32.494 1.00 34.09 194 LYS A N 1
ATOM 1580 C CA . LYS A 1 194 ? -4.743 9.443 -31.605 1.00 34.09 194 LYS A CA 1
ATOM 1581 C C . LYS A 1 194 ? -4.229 9.860 -30.234 1.00 34.09 194 LYS A C 1
ATOM 1583 O O . LYS A 1 194 ? -3.041 9.730 -29.949 1.00 34.09 194 LYS A O 1
ATOM 1588 N N . GLN A 1 195 ? -5.137 10.352 -29.393 1.00 37.31 195 GLN A N 1
ATOM 1589 C CA . GLN A 1 195 ? -4.949 10.279 -27.949 1.00 37.31 195 GLN A CA 1
ATOM 1590 C C . GLN A 1 195 ? -4.691 8.806 -27.633 1.00 37.31 195 GLN A C 1
ATOM 1592 O O . GLN A 1 195 ? -5.562 7.956 -27.800 1.00 37.31 195 GLN A O 1
ATOM 1597 N N . PHE A 1 196 ? -3.456 8.475 -27.272 1.00 42.75 196 PHE A N 1
ATOM 1598 C CA . PHE A 1 196 ? -3.266 7.287 -26.466 1.00 42.75 196 PHE A CA 1
ATOM 1599 C C . PHE A 1 196 ? -4.018 7.590 -25.168 1.00 42.75 196 PHE A C 1
ATOM 1601 O O . PHE A 1 196 ? -3.652 8.551 -24.492 1.00 42.75 196 PHE A O 1
ATOM 1608 N N . ASP A 1 197 ? -5.093 6.851 -24.889 1.00 38.91 197 ASP A N 1
ATOM 1609 C CA . ASP A 1 197 ? -5.895 6.923 -23.657 1.00 38.91 197 ASP A CA 1
ATOM 1610 C C . ASP A 1 197 ? -5.052 6.487 -22.447 1.00 38.91 197 ASP A C 1
ATOM 1612 O O . ASP A 1 197 ? -5.307 5.489 -21.777 1.00 38.91 197 ASP A O 1
ATOM 1616 N N . PHE A 1 198 ? -3.963 7.201 -22.183 1.00 52.97 198 PHE A N 1
ATOM 1617 C CA . PHE A 1 198 ? -3.248 7.077 -20.934 1.00 52.97 198 PHE A CA 1
ATOM 1618 C C . PHE A 1 198 ? -4.099 7.767 -19.879 1.00 52.97 198 PHE A C 1
ATOM 1620 O O . PHE A 1 198 ? -4.350 8.969 -19.971 1.00 52.97 198 PHE A O 1
ATOM 1627 N N . HIS A 1 199 ? -4.532 7.009 -18.872 1.00 67.38 199 HIS A N 1
ATOM 1628 C CA . HIS A 1 199 ? -5.110 7.572 -17.659 1.00 67.38 199 HIS A CA 1
ATOM 1629 C C . HIS A 1 199 ? -4.099 8.570 -17.083 1.00 67.38 199 HIS A C 1
ATOM 1631 O O . HIS A 1 199 ? -3.056 8.172 -16.554 1.00 67.38 199 HIS A O 1
ATOM 1637 N N . LEU A 1 200 ? -4.382 9.867 -17.243 1.00 72.50 200 LEU A N 1
ATOM 1638 C CA . LEU A 1 200 ? -3.496 10.971 -16.860 1.00 72.50 200 LEU A CA 1
ATOM 1639 C C . LEU A 1 200 ? -2.995 10.809 -15.419 1.00 72.50 200 LEU A C 1
ATOM 1641 O O . LEU A 1 200 ? -1.842 11.103 -15.113 1.00 72.50 200 LEU A O 1
ATOM 1645 N N . ASP A 1 201 ? -3.840 10.275 -14.545 1.00 74.62 201 ASP A N 1
ATOM 1646 C CA . ASP A 1 201 ? -3.530 10.063 -13.137 1.00 74.62 201 ASP A CA 1
ATOM 1647 C C . ASP A 1 201 ? -2.519 8.941 -12.899 1.00 74.62 201 ASP A C 1
ATOM 1649 O O . ASP A 1 201 ? -1.636 9.086 -12.054 1.00 74.62 201 ASP A O 1
ATOM 1653 N N . LYS A 1 202 ? -2.562 7.867 -13.696 1.00 81.31 202 LYS A N 1
ATOM 1654 C CA . LYS A 1 202 ? -1.547 6.805 -13.646 1.00 81.31 202 LYS A CA 1
ATOM 1655 C C . LYS A 1 202 ? -0.204 7.316 -14.166 1.00 81.31 202 LYS A C 1
ATOM 1657 O O . LYS A 1 202 ? 0.840 6.908 -13.664 1.00 81.31 202 LYS A O 1
ATOM 1662 N N . TRP A 1 203 ? -0.217 8.227 -15.145 1.00 81.88 203 TRP A N 1
ATOM 1663 C CA . TRP A 1 203 ? 1.000 8.877 -15.644 1.00 81.88 203 TRP A CA 1
ATOM 1664 C C . TRP A 1 203 ? 1.631 9.784 -14.581 1.00 81.88 203 TRP A C 1
ATOM 1666 O O . TRP A 1 203 ? 2.833 9.702 -14.340 1.00 81.88 203 TRP A O 1
ATOM 1676 N N . LYS A 1 204 ? 0.817 10.593 -13.888 1.00 82.94 204 LYS A N 1
ATOM 1677 C CA . LYS A 1 204 ? 1.271 11.407 -12.748 1.00 82.94 204 LYS A CA 1
ATOM 1678 C C . LYS A 1 204 ? 1.881 10.545 -11.643 1.00 82.94 204 LYS A C 1
ATOM 1680 O O . LYS A 1 204 ? 2.952 10.876 -11.149 1.00 82.94 204 LYS A O 1
ATOM 1685 N N . LEU A 1 205 ? 1.237 9.430 -11.289 1.00 85.56 205 LEU A N 1
ATOM 1686 C CA . LEU A 1 205 ? 1.760 8.515 -10.273 1.00 85.56 205 LEU A CA 1
ATOM 1687 C C . LEU A 1 205 ? 3.089 7.882 -10.711 1.00 85.56 205 LEU A C 1
ATOM 1689 O O . LEU A 1 205 ? 4.028 7.836 -9.926 1.00 85.56 205 LEU A O 1
ATOM 1693 N N . LEU A 1 206 ? 3.202 7.454 -11.974 1.00 88.69 206 LEU A N 1
ATOM 1694 C CA . LEU A 1 206 ? 4.449 6.928 -12.536 1.00 88.69 206 LEU A CA 1
ATOM 1695 C C . LEU A 1 206 ? 5.602 7.935 -12.419 1.00 88.69 206 LEU A C 1
ATOM 1697 O O . LEU A 1 206 ? 6.702 7.559 -12.019 1.00 88.69 206 LEU A O 1
ATOM 1701 N N . HIS A 1 207 ? 5.347 9.197 -12.769 1.00 87.31 207 HIS A N 1
ATOM 1702 C CA . HIS A 1 207 ? 6.321 10.275 -12.624 1.00 87.31 207 HIS A CA 1
ATOM 1703 C C . HIS A 1 207 ? 6.688 10.500 -11.161 1.00 87.31 207 HIS A C 1
ATOM 1705 O O . HIS A 1 207 ? 7.870 10.470 -10.838 1.00 87.31 207 HIS A O 1
ATOM 1711 N N . PHE A 1 208 ? 5.698 10.603 -10.272 1.00 88.88 208 PHE A N 1
ATOM 1712 C CA . PHE A 1 208 ? 5.920 10.766 -8.836 1.00 88.88 208 PHE A CA 1
ATOM 1713 C C . PHE A 1 208 ? 6.842 9.679 -8.264 1.00 88.88 208 PHE A C 1
ATOM 1715 O O . PHE A 1 208 ? 7.802 9.998 -7.569 1.00 88.88 208 PHE A O 1
ATOM 1722 N N . LEU A 1 209 ? 6.626 8.405 -8.624 1.00 91.44 209 LEU A N 1
ATOM 1723 C CA . LEU A 1 209 ? 7.487 7.299 -8.184 1.00 91.44 209 LEU A CA 1
ATOM 1724 C C . LEU A 1 209 ? 8.965 7.495 -8.559 1.00 91.44 209 LEU A C 1
ATOM 1726 O O . LEU A 1 209 ? 9.852 7.070 -7.822 1.00 91.44 209 LEU A O 1
ATOM 1730 N N . ILE A 1 210 ? 9.243 8.098 -9.713 1.00 90.56 210 ILE A N 1
ATOM 1731 C CA . ILE A 1 210 ? 10.609 8.270 -10.214 1.00 90.56 210 ILE A CA 1
ATOM 1732 C C . ILE A 1 210 ? 11.218 9.584 -9.709 1.00 90.56 210 ILE A C 1
ATOM 1734 O O . ILE A 1 210 ? 12.376 9.613 -9.305 1.00 90.56 210 ILE A O 1
ATOM 1738 N N . GLU A 1 211 ? 10.448 10.670 -9.739 1.00 88.25 211 GLU A N 1
ATOM 1739 C CA . GLU A 1 211 ? 10.896 12.026 -9.406 1.00 88.25 211 GLU A CA 1
ATOM 1740 C C . GLU A 1 211 ? 11.136 12.212 -7.905 1.00 88.25 211 GLU A C 1
ATOM 1742 O O . GLU A 1 211 ? 12.062 12.928 -7.522 1.00 88.25 211 GLU A O 1
ATOM 1747 N N . GLU A 1 212 ? 10.356 11.526 -7.066 1.00 88.88 212 GLU A N 1
ATOM 1748 C CA . GLU A 1 212 ? 10.512 11.521 -5.606 1.00 88.88 212 GLU A CA 1
ATOM 1749 C C . GLU A 1 212 ? 11.377 10.357 -5.098 1.00 88.88 212 GLU A C 1
ATOM 1751 O O . GLU A 1 212 ? 11.354 10.030 -3.909 1.00 88.88 212 GLU A O 1
ATOM 1756 N N . GLU A 1 213 ? 12.142 9.730 -6.000 1.00 88.81 213 GLU A N 1
ATOM 1757 C CA . GLU A 1 213 ? 13.124 8.676 -5.707 1.00 88.81 213 GLU A CA 1
ATOM 1758 C C . GLU A 1 213 ? 12.550 7.461 -4.952 1.00 88.81 213 GLU A C 1
ATOM 1760 O O . GLU A 1 213 ? 13.288 6.706 -4.316 1.00 88.81 213 GLU A O 1
ATOM 1765 N N . ILE A 1 214 ? 11.239 7.213 -5.063 1.00 90.56 214 ILE A N 1
ATOM 1766 C CA . ILE A 1 214 ? 10.615 5.957 -4.605 1.00 90.56 214 ILE A CA 1
ATOM 1767 C C . ILE A 1 214 ? 11.212 4.785 -5.389 1.00 90.56 214 ILE A C 1
ATOM 1769 O O . ILE A 1 214 ? 11.437 3.694 -4.862 1.00 90.56 214 ILE A O 1
ATOM 1773 N N . VAL A 1 215 ? 11.504 5.033 -6.665 1.00 90.69 215 VAL A N 1
ATOM 1774 C CA . VAL A 1 215 ? 12.172 4.109 -7.566 1.00 90.69 215 VAL A CA 1
ATOM 1775 C C . VAL A 1 215 ? 13.486 4.708 -8.025 1.00 90.69 215 VAL A C 1
ATOM 1777 O O . VAL A 1 215 ? 13.519 5.720 -8.720 1.00 90.69 215 VAL A O 1
ATOM 1780 N N . ILE A 1 216 ? 14.573 4.009 -7.723 1.00 88.56 216 ILE A N 1
ATOM 1781 C CA . ILE A 1 216 ? 15.908 4.354 -8.200 1.00 88.56 216 ILE A CA 1
ATOM 1782 C C . ILE A 1 216 ? 16.461 3.213 -9.050 1.00 88.56 216 ILE A C 1
ATOM 1784 O O . ILE A 1 216 ? 16.117 2.047 -8.864 1.00 88.56 216 ILE A O 1
ATOM 1788 N N . ILE A 1 217 ? 17.361 3.526 -9.983 1.00 89.06 217 ILE A N 1
ATOM 1789 C CA . ILE A 1 217 ? 17.969 2.515 -10.870 1.00 89.06 217 ILE A CA 1
ATOM 1790 C C . ILE A 1 217 ? 18.581 1.367 -10.059 1.00 89.06 217 ILE A C 1
ATOM 1792 O O . ILE A 1 217 ? 18.394 0.202 -10.399 1.00 89.06 217 ILE A O 1
ATOM 1796 N N . GLN A 1 218 ? 19.244 1.691 -8.949 1.00 89.06 218 GLN A N 1
ATOM 1797 C CA . GLN A 1 218 ? 19.872 0.698 -8.087 1.00 89.06 218 GLN A CA 1
ATOM 1798 C C . GLN A 1 218 ? 18.864 -0.301 -7.490 1.00 89.06 218 GLN A C 1
ATOM 1800 O O . GLN A 1 218 ? 19.180 -1.487 -7.407 1.00 89.06 218 GLN A O 1
ATOM 1805 N N . SER A 1 219 ? 17.656 0.142 -7.113 1.00 88.19 219 SER A N 1
ATOM 1806 C CA . SER A 1 219 ? 16.619 -0.749 -6.575 1.00 88.19 219 SER A CA 1
ATOM 1807 C C . SER A 1 219 ? 15.993 -1.618 -7.665 1.00 88.19 219 SER A C 1
ATOM 1809 O O . SER A 1 219 ? 15.680 -2.785 -7.441 1.00 88.19 219 SER A O 1
ATOM 1811 N N . LEU A 1 220 ? 15.889 -1.097 -8.890 1.00 89.31 220 LEU A N 1
ATOM 1812 C CA . LEU A 1 220 ? 15.473 -1.892 -10.044 1.00 89.31 220 LEU A CA 1
ATOM 1813 C C . LEU A 1 220 ? 16.489 -2.989 -10.360 1.00 89.31 220 LEU A C 1
ATOM 1815 O O . LEU A 1 220 ? 16.114 -4.137 -10.588 1.00 89.31 220 LEU A O 1
ATOM 1819 N N . GLU A 1 221 ? 17.778 -2.660 -10.355 1.00 89.44 221 GLU A N 1
ATOM 1820 C CA . GLU A 1 221 ? 18.840 -3.626 -10.625 1.00 89.44 221 GLU A CA 1
ATOM 1821 C C . GLU A 1 221 ? 18.935 -4.707 -9.544 1.00 89.44 221 GLU A C 1
ATOM 1823 O O . GLU A 1 221 ? 19.040 -5.889 -9.885 1.00 89.44 221 GLU A O 1
ATOM 1828 N N . SER A 1 222 ? 18.825 -4.339 -8.263 1.00 87.81 222 SER A N 1
ATOM 1829 C CA . SER A 1 222 ? 18.831 -5.300 -7.152 1.00 87.81 222 SER A CA 1
ATOM 1830 C C . SER A 1 222 ? 17.620 -6.241 -7.183 1.00 87.81 222 SER A C 1
ATOM 1832 O O . SER A 1 222 ? 17.751 -7.421 -6.850 1.00 87.81 222 SER A O 1
ATOM 1834 N N . SER A 1 223 ? 16.466 -5.750 -7.644 1.00 86.81 223 SER A N 1
ATOM 1835 C CA . SER A 1 223 ? 15.217 -6.508 -7.769 1.00 86.81 223 SER A CA 1
ATOM 1836 C C . SER A 1 223 ? 14.972 -7.081 -9.172 1.00 86.81 223 SER A C 1
ATOM 1838 O O . SER A 1 223 ? 13.893 -7.618 -9.447 1.00 86.81 223 SER A O 1
ATOM 1840 N N . ARG A 1 224 ? 15.971 -7.052 -10.068 1.00 88.94 224 ARG A N 1
ATOM 1841 C CA . ARG A 1 224 ? 15.825 -7.471 -11.474 1.00 88.94 224 ARG A CA 1
ATOM 1842 C C . ARG A 1 224 ? 15.179 -8.848 -11.659 1.00 88.94 224 ARG A C 1
ATOM 1844 O O . ARG A 1 224 ? 14.296 -8.932 -12.515 1.00 88.94 224 ARG A O 1
ATOM 1851 N N . PRO A 1 225 ? 15.540 -9.921 -10.920 1.00 87.31 225 PRO A N 1
ATOM 1852 C CA . PRO A 1 225 ? 14.893 -11.223 -11.097 1.00 87.31 225 PRO A CA 1
ATOM 1853 C C . PRO A 1 225 ? 13.383 -11.167 -10.835 1.00 87.31 225 PRO A C 1
ATOM 1855 O O . PRO A 1 225 ? 12.596 -11.672 -11.636 1.00 87.31 225 PRO A O 1
ATOM 1858 N N . ARG A 1 226 ? 12.975 -10.490 -9.754 1.00 84.94 226 ARG A N 1
ATOM 1859 C CA . ARG A 1 226 ? 11.570 -10.337 -9.356 1.00 84.94 226 ARG A CA 1
ATOM 1860 C C . ARG A 1 226 ? 10.800 -9.485 -10.361 1.00 84.94 226 ARG A C 1
ATOM 1862 O O . ARG A 1 226 ? 9.729 -9.883 -10.811 1.00 84.94 226 ARG A O 1
ATOM 1869 N N . ILE A 1 227 ? 11.364 -8.352 -10.766 1.00 87.06 227 ILE A N 1
ATOM 1870 C CA . ILE A 1 227 ? 10.723 -7.442 -11.722 1.00 87.06 227 ILE A CA 1
ATOM 1871 C C . ILE A 1 227 ? 10.603 -8.091 -13.098 1.00 87.06 227 ILE A C 1
ATOM 1873 O O . ILE A 1 227 ? 9.553 -8.027 -13.730 1.00 87.06 227 ILE A O 1
ATOM 1877 N N . SER A 1 228 ? 11.657 -8.767 -13.559 1.00 86.38 228 SER A N 1
ATOM 1878 C CA . SER A 1 228 ? 11.632 -9.477 -14.841 1.00 86.38 228 SER A CA 1
ATOM 1879 C C . SER A 1 228 ? 10.551 -10.554 -14.846 1.00 86.38 228 SER A C 1
ATOM 1881 O O . SER A 1 228 ? 9.853 -10.709 -15.846 1.00 86.38 228 SER A O 1
ATOM 1883 N N . TYR A 1 229 ? 10.354 -11.247 -13.721 1.00 86.00 229 TYR A N 1
ATOM 1884 C CA . TYR A 1 229 ? 9.247 -12.180 -13.547 1.00 86.00 229 TYR A CA 1
ATOM 1885 C C . TYR A 1 229 ? 7.878 -11.480 -13.634 1.00 86.00 229 TYR A C 1
ATOM 1887 O O . TYR A 1 229 ? 7.050 -11.877 -14.457 1.00 86.00 229 TYR A O 1
ATOM 1895 N N . LEU A 1 230 ? 7.658 -10.403 -12.868 1.00 84.12 230 LEU A N 1
ATOM 1896 C CA . LEU A 1 230 ? 6.395 -9.644 -12.859 1.00 84.12 230 LEU A CA 1
ATOM 1897 C C . LEU A 1 230 ? 6.038 -9.062 -14.235 1.00 84.12 230 LEU A C 1
ATOM 1899 O O . LEU A 1 230 ? 4.887 -9.134 -14.667 1.00 84.12 230 LEU A O 1
ATOM 1903 N N . LEU A 1 231 ? 7.035 -8.537 -14.946 1.00 84.69 231 LEU A N 1
ATOM 1904 C CA . LEU A 1 231 ? 6.900 -7.959 -16.285 1.00 84.69 231 LEU A CA 1
ATOM 1905 C C . LEU A 1 231 ? 6.948 -9.010 -17.405 1.00 84.69 231 LEU A C 1
ATOM 1907 O O . LEU A 1 231 ? 6.861 -8.661 -18.584 1.00 84.69 231 LEU A O 1
ATOM 1911 N N . LYS A 1 232 ? 7.108 -10.297 -17.066 1.00 84.19 232 LYS A N 1
ATOM 1912 C CA . LYS A 1 232 ? 7.272 -11.413 -18.015 1.00 84.19 232 LYS A CA 1
ATOM 1913 C C . LYS A 1 232 ? 8.408 -11.179 -19.030 1.00 84.19 232 LYS A C 1
ATOM 1915 O O . LYS A 1 232 ? 8.334 -11.627 -20.179 1.00 84.19 232 LYS A O 1
ATOM 1920 N N . ILE A 1 233 ? 9.474 -10.495 -18.614 1.00 80.56 233 ILE A N 1
ATOM 1921 C CA . ILE A 1 233 ? 10.679 -10.263 -19.415 1.00 80.56 233 ILE A CA 1
ATOM 1922 C C . ILE A 1 233 ? 11.497 -11.555 -19.437 1.00 80.56 233 ILE A C 1
ATOM 1924 O O . ILE A 1 233 ? 12.008 -12.020 -18.422 1.00 80.56 233 ILE A O 1
ATOM 1928 N N . ARG A 1 234 ? 11.613 -12.151 -20.624 1.00 75.88 234 ARG A N 1
ATOM 1929 C CA . ARG A 1 234 ? 12.445 -13.336 -20.875 1.00 75.88 234 ARG A CA 1
ATOM 1930 C C . ARG A 1 234 ? 13.837 -12.910 -21.342 1.00 75.88 234 ARG A C 1
ATOM 1932 O O . ARG A 1 234 ? 13.980 -11.823 -21.895 1.00 75.88 234 ARG A O 1
ATOM 1939 N N . GLN A 1 235 ? 14.825 -13.806 -21.254 1.00 69.88 235 GLN A N 1
ATOM 1940 C CA . GLN A 1 235 ? 16.172 -13.582 -21.816 1.00 69.88 235 GLN A CA 1
ATOM 1941 C C . GLN A 1 235 ? 16.140 -13.165 -23.301 1.00 69.88 235 GLN A C 1
ATOM 1943 O O . GLN A 1 235 ? 16.960 -12.379 -23.762 1.00 69.88 235 GLN A O 1
ATOM 1948 N N . SER A 1 236 ? 15.142 -13.627 -24.058 1.00 62.28 236 SER A N 1
ATOM 1949 C CA . SER A 1 236 ? 14.937 -13.246 -25.461 1.00 62.28 236 SER A CA 1
ATOM 1950 C C . SER A 1 236 ? 14.476 -11.791 -25.669 1.00 62.28 236 SER A C 1
ATOM 1952 O O . SER A 1 236 ? 14.411 -11.335 -26.808 1.00 62.28 236 SER A O 1
ATOM 1954 N N . ASN A 1 237 ? 14.126 -11.061 -24.604 1.00 71.94 237 ASN A N 1
ATOM 1955 C CA . ASN A 1 237 ? 13.669 -9.668 -24.628 1.00 71.94 237 ASN A CA 1
ATOM 1956 C C . ASN A 1 237 ? 14.392 -8.809 -23.571 1.00 71.94 237 ASN A C 1
ATOM 1958 O O . ASN A 1 237 ? 13.799 -7.904 -22.990 1.00 71.94 237 ASN A O 1
ATOM 1962 N N . GLU A 1 238 ? 15.685 -9.054 -23.346 1.00 79.56 238 GLU A N 1
ATOM 1963 C CA . GLU A 1 238 ? 16.532 -8.232 -22.459 1.00 79.56 238 GLU A CA 1
ATOM 1964 C C . GLU A 1 238 ? 16.534 -6.741 -22.831 1.00 79.56 238 GLU A C 1
ATOM 1966 O O . GLU A 1 238 ? 16.642 -5.862 -21.979 1.00 79.56 238 GLU A O 1
ATOM 1971 N N . ALA A 1 239 ? 16.304 -6.423 -24.108 1.00 81.88 239 ALA A N 1
ATOM 1972 C CA . ALA A 1 239 ? 16.135 -5.045 -24.558 1.00 81.88 239 ALA A CA 1
ATOM 1973 C C . ALA A 1 239 ? 14.968 -4.314 -23.857 1.00 81.88 239 ALA A C 1
ATOM 1975 O O . ALA A 1 239 ? 15.011 -3.090 -23.745 1.00 81.88 239 ALA A O 1
ATOM 1976 N N . ALA A 1 240 ? 13.937 -5.027 -23.381 1.00 82.88 240 ALA A N 1
ATOM 1977 C CA . ALA A 1 240 ? 12.861 -4.432 -22.586 1.00 82.88 240 ALA A CA 1
ATOM 1978 C C . ALA A 1 240 ? 13.364 -3.922 -21.235 1.00 82.88 240 ALA A C 1
ATOM 1980 O O . ALA A 1 240 ? 13.001 -2.818 -20.838 1.00 82.88 240 ALA A O 1
ATOM 1981 N N . TRP A 1 241 ? 14.253 -4.667 -20.576 1.00 87.56 241 TRP A N 1
ATOM 1982 C CA . TRP A 1 241 ? 14.869 -4.237 -19.324 1.00 87.56 241 TRP A CA 1
ATOM 1983 C C . TRP A 1 241 ? 15.646 -2.930 -19.511 1.00 87.56 241 TRP A C 1
ATOM 1985 O O . TRP A 1 241 ? 15.422 -1.951 -18.802 1.00 87.56 241 TRP A O 1
ATOM 1995 N N . SER A 1 242 ? 16.480 -2.859 -20.554 1.00 85.81 242 SER A N 1
ATOM 1996 C CA . SER A 1 242 ? 17.218 -1.635 -20.882 1.00 85.81 242 SER A CA 1
ATOM 1997 C C . SER A 1 242 ? 16.305 -0.451 -21.225 1.00 85.81 242 SER A C 1
ATOM 1999 O O . SER A 1 242 ? 16.671 0.691 -20.949 1.00 85.81 242 SER A O 1
ATOM 2001 N N . ARG A 1 243 ? 15.125 -0.689 -21.822 1.00 85.62 243 ARG A N 1
ATOM 2002 C CA . ARG A 1 243 ? 14.127 0.369 -22.067 1.00 85.62 243 ARG A CA 1
ATOM 2003 C C . ARG A 1 243 ? 13.562 0.920 -20.761 1.00 85.62 243 ARG A C 1
ATOM 2005 O O . ARG A 1 243 ? 13.500 2.138 -20.627 1.00 85.62 243 ARG A O 1
ATOM 2012 N N . VAL A 1 244 ? 13.204 0.051 -19.814 1.00 87.19 244 VAL A N 1
ATOM 2013 C CA . VAL A 1 244 ? 12.696 0.457 -18.493 1.00 87.19 244 VAL A CA 1
ATOM 2014 C C . VAL A 1 244 ? 13.744 1.281 -17.745 1.00 87.19 244 VAL A C 1
ATOM 2016 O O . VAL A 1 244 ? 13.450 2.402 -17.340 1.00 87.19 244 VAL A O 1
ATOM 2019 N N . LEU A 1 245 ? 14.987 0.796 -17.654 1.00 89.06 245 LEU A N 1
ATOM 2020 C CA . LEU A 1 245 ? 16.065 1.537 -16.987 1.00 89.06 245 LEU A CA 1
ATOM 2021 C C . LEU A 1 245 ? 16.325 2.900 -17.637 1.00 89.06 245 LEU A C 1
ATOM 2023 O O . LEU A 1 245 ? 16.494 3.900 -16.943 1.00 89.06 245 LEU A O 1
ATOM 2027 N N . ARG A 1 246 ? 16.322 2.964 -18.975 1.00 86.44 246 ARG A N 1
ATOM 2028 C CA . ARG A 1 246 ? 16.507 4.226 -19.704 1.00 86.44 246 ARG A CA 1
ATOM 2029 C C . ARG A 1 246 ? 15.357 5.198 -19.463 1.00 86.44 246 ARG A C 1
ATOM 2031 O O . ARG A 1 246 ? 15.605 6.395 -19.364 1.00 86.44 246 ARG A O 1
ATOM 2038 N N . PHE A 1 247 ? 14.122 4.703 -19.406 1.00 86.19 247 PHE A N 1
ATOM 2039 C CA . PHE A 1 247 ? 12.954 5.521 -19.097 1.00 86.19 247 PHE A CA 1
ATOM 2040 C C . PHE A 1 247 ? 13.077 6.136 -17.699 1.00 86.19 247 PHE A C 1
ATOM 2042 O O . PHE A 1 247 ? 13.038 7.358 -17.578 1.00 86.19 247 PHE A O 1
ATOM 2049 N N . VAL A 1 248 ? 13.343 5.310 -16.684 1.00 87.69 248 VAL A N 1
ATOM 2050 C CA . VAL A 1 248 ? 13.502 5.751 -15.289 1.00 87.69 248 VAL A CA 1
ATOM 2051 C C . VAL A 1 248 ? 14.658 6.737 -15.148 1.00 87.69 248 VAL A C 1
ATOM 2053 O O . VAL A 1 248 ? 14.471 7.830 -14.623 1.00 87.69 248 VAL A O 1
ATOM 2056 N N . GLY A 1 249 ? 15.832 6.415 -15.701 1.00 86.00 249 GLY A N 1
ATOM 2057 C CA . GLY A 1 249 ? 16.985 7.316 -15.659 1.00 86.00 249 GLY A CA 1
ATOM 2058 C C . GLY A 1 249 ? 16.720 8.658 -16.343 1.00 86.00 249 GLY A C 1
ATOM 2059 O O . GLY A 1 249 ? 17.148 9.698 -15.851 1.00 86.00 249 GLY A O 1
ATOM 2060 N N . LYS A 1 250 ? 15.965 8.662 -17.448 1.00 83.38 250 LYS A N 1
ATOM 2061 C CA . LYS A 1 250 ? 15.600 9.896 -18.148 1.00 83.38 250 LYS A CA 1
ATOM 2062 C C . LYS A 1 250 ? 14.650 10.764 -17.324 1.00 83.38 250 LYS A C 1
ATOM 2064 O O . LYS A 1 250 ? 14.909 11.960 -17.221 1.00 83.38 250 LYS A O 1
ATOM 2069 N N . VAL A 1 251 ? 13.582 10.187 -16.771 1.00 82.44 251 VAL A N 1
ATOM 2070 C CA . VAL A 1 251 ? 12.616 10.928 -15.940 1.00 82.44 251 VAL A CA 1
ATOM 2071 C C . VAL A 1 251 ? 13.326 11.499 -14.708 1.00 82.44 251 VAL A C 1
ATOM 2073 O O . VAL A 1 251 ? 13.290 12.709 -14.518 1.00 82.44 251 VAL A O 1
ATOM 2076 N N . GLY A 1 252 ? 14.105 10.689 -13.981 1.00 79.00 252 GLY A N 1
ATOM 2077 C CA . GLY A 1 252 ? 14.847 11.165 -12.805 1.00 79.00 252 GLY A CA 1
ATOM 2078 C C . GLY A 1 252 ? 15.897 12.243 -13.116 1.00 79.00 252 GLY A C 1
ATOM 2079 O O . GLY A 1 252 ? 16.049 13.199 -12.362 1.00 79.00 252 GLY A O 1
ATOM 2080 N N . SER A 1 253 ? 16.598 12.157 -14.257 1.00 73.50 253 SER A N 1
ATOM 2081 C CA . SER A 1 253 ? 17.632 13.148 -14.617 1.00 73.50 253 SER A CA 1
ATOM 2082 C C . SER A 1 253 ? 17.090 14.547 -14.941 1.00 73.50 253 SER A C 1
ATOM 2084 O O . SER A 1 253 ? 17.799 15.533 -14.749 1.00 73.50 253 SER A O 1
ATOM 2086 N N . LYS A 1 254 ? 15.841 14.656 -15.417 1.00 64.69 254 LYS A N 1
ATOM 2087 C CA . LYS A 1 254 ? 15.213 15.955 -15.704 1.00 64.69 254 LYS A CA 1
ATOM 2088 C C . LYS A 1 254 ? 14.919 16.749 -14.431 1.00 64.69 254 LYS A C 1
ATOM 2090 O O . LYS A 1 254 ? 15.036 17.969 -14.449 1.00 64.69 254 LYS A O 1
ATOM 2095 N N . THR A 1 255 ? 14.578 16.076 -13.336 1.00 56.22 255 THR A N 1
ATOM 2096 C CA . THR A 1 255 ? 14.238 16.719 -12.059 1.00 56.22 255 THR A CA 1
ATOM 2097 C C . THR A 1 255 ? 15.459 17.350 -11.400 1.00 56.22 255 THR A C 1
ATOM 2099 O O . THR A 1 255 ? 15.366 18.447 -10.854 1.00 56.22 255 THR A O 1
ATOM 2102 N N . LEU A 1 256 ? 16.625 16.706 -11.516 1.00 54.91 256 LEU A N 1
ATOM 2103 C CA . LEU A 1 256 ? 17.894 17.253 -11.023 1.00 54.91 256 LEU A CA 1
ATOM 2104 C C . LEU A 1 256 ? 18.252 18.579 -11.712 1.00 54.91 256 LEU A C 1
ATOM 2106 O O . LEU A 1 256 ? 18.716 19.493 -11.050 1.00 54.91 256 LEU A O 1
ATOM 2110 N N . GLN A 1 257 ? 17.941 18.724 -13.003 1.00 49.84 257 GLN A N 1
ATOM 2111 C CA . GLN A 1 257 ? 18.166 19.965 -13.762 1.00 49.84 257 GLN A CA 1
ATOM 2112 C C . GLN A 1 257 ? 17.138 21.075 -13.481 1.00 49.84 257 GLN A C 1
ATOM 2114 O O . GLN A 1 257 ? 17.336 22.202 -13.919 1.00 49.84 257 GLN A O 1
ATOM 2119 N N . GLN A 1 258 ? 16.019 20.765 -12.818 1.00 49.03 258 GLN A N 1
ATOM 2120 C CA . GLN A 1 258 ? 14.980 21.739 -12.448 1.00 49.03 258 GLN A CA 1
ATOM 2121 C C . GLN A 1 258 ? 15.075 22.191 -10.984 1.00 49.03 258 GLN A C 1
ATOM 2123 O O . GLN A 1 258 ? 14.449 23.183 -10.616 1.00 49.03 258 GLN A O 1
ATOM 2128 N N . LYS A 1 259 ? 15.814 21.450 -10.148 1.00 44.78 259 LYS A N 1
ATOM 2129 C CA . LYS A 1 259 ? 16.077 21.776 -8.737 1.00 44.78 259 LYS A CA 1
ATOM 2130 C C . LYS A 1 259 ? 17.398 22.550 -8.533 1.00 44.78 259 LYS A C 1
ATOM 2132 O O . LYS A 1 259 ? 17.657 22.968 -7.406 1.00 44.78 259 LYS A O 1
ATOM 2137 N N . GLU A 1 260 ? 18.195 22.738 -9.590 1.00 37.59 260 GLU A N 1
ATOM 2138 C CA . GLU A 1 260 ? 19.387 23.614 -9.665 1.00 37.59 260 GLU A CA 1
ATOM 2139 C C . GLU A 1 260 ? 19.033 25.006 -10.211 1.00 37.59 260 GLU A C 1
ATOM 2141 O O . GLU A 1 260 ? 19.602 25.995 -9.693 1.00 37.59 260 GLU A O 1
#

Secondary structure (DSSP, 8-state):
-HHHHHHHHTT-HHHHHHHHHHS-HHHHHHHHHHHHHHHHHHHHTTPPPPHHHHHHHHHHHHTS-HHHHHHHHHH-HHHHHHHHHSGGGHHHHHHHHHHHGGG--HHHHHHHHHHHHHHHHTTSS--HHHHHHHHHHHHHS-HHHHTSHHHHHHHHHHHHHHHHHT-GGGG-SSS-S-TTHHHHSSSS----S------HHHHHHHHHHHHTTSS-HHHHHHTHHHHHHHTT--GGGHHHHHHHHHHHHHHHHHHHTT--

Radius of gyration: 21.47 Å; chains: 1; bounding box: 46×43×63 Å

Organism: Araneus ventricosus (NCBI:txid182803)

pLDDT: mean 74.56, std 14.31, range [32.22, 92.31]

Foldseek 3Di:
DVVLLVCLVVLNQVSNVVVLVPDDPVCLQVSLLVSLVVLLVCLVVVHDDDPSNLSNNVVSLVSHDPVVNVVSVLVGLVSLLSLQLPVVCVVVSLVVCLVCVVSDDLVSLLSNLSSLLVCVVVPVDVDPSSVVSNVSSLVSHDPVSLPDLSLQLSLLVSLLSLCQPQNVLLQDPPSPPDPVVVVVVPDDPDPPPDDPPRPVVSVVVNLCSLQVPSYDLVSCVVCVVVSCVSSVPDPVRVVSVVSSSVVSCVSNVVNVVVVD

Sequence (260 aa):
MDVLKCAVKNGLLEAVKYLLTVTTEDTKINMASSCIDQLLRKLCEGEFLEEDENDICYFVFFEMTDYIQELVFNSFSAIAHLLLLYSSQYELCRNLLEERIRSFTPLHFAVILHMAFYTNHLEVVNDDDCRQLFIDVWLIIPTSFRSCRLLQDLGAEFLSVLIRDNFPFLLKKETFQKTTELNSLDLKTSTSVKQFDFHLDKWKLLHFLIEEEIVIIQSLESSRPRISYLLKIRQSNEAAWSRVLRFVGKVGSKTLQQKE